Protein AF-A0A914Y976-F1 (afdb_monomer_lite)

Structure (mmCIF, N/CA/C/O backbone):
data_AF-A0A914Y976-F1
#
_entry.id   AF-A0A914Y976-F1
#
loop_
_atom_site.group_PDB
_atom_site.id
_atom_site.type_symbol
_atom_site.label_atom_id
_atom_site.label_alt_id
_atom_site.label_comp_id
_atom_site.label_asym_id
_atom_site.label_entity_id
_atom_site.label_seq_id
_atom_site.pdbx_PDB_ins_code
_atom_site.Cartn_x
_atom_site.Cartn_y
_atom_site.Cartn_z
_atom_site.occupancy
_atom_site.B_iso_or_equiv
_atom_site.auth_seq_id
_atom_site.auth_comp_id
_atom_site.auth_asym_id
_atom_site.auth_atom_id
_atom_site.pdbx_PDB_model_num
ATOM 1 N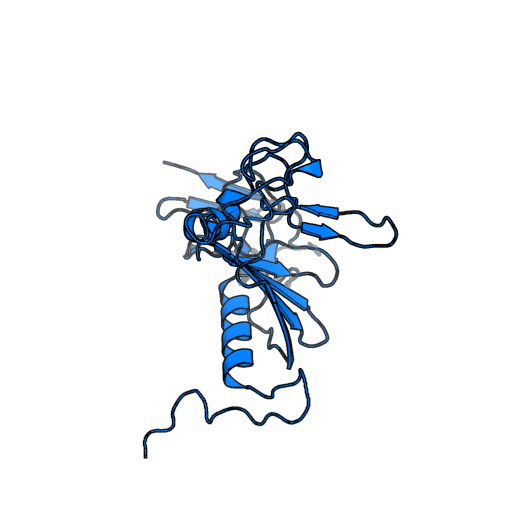 N . MET A 1 1 ? -7.877 -38.291 -8.320 1.00 38.47 1 MET A N 1
ATOM 2 C CA . MET A 1 1 ? -7.819 -37.343 -9.454 1.00 38.47 1 MET A CA 1
ATOM 3 C C . MET A 1 1 ? -7.316 -36.012 -8.911 1.00 38.47 1 MET A C 1
ATOM 5 O O . MET A 1 1 ? -8.048 -35.341 -8.196 1.00 38.47 1 MET A O 1
ATOM 9 N N . PHE A 1 2 ? -6.035 -35.700 -9.109 1.00 34.28 2 PHE A N 1
ATOM 10 C CA . PHE A 1 2 ? -5.410 -34.497 -8.552 1.00 34.28 2 PHE A CA 1
ATOM 11 C C . PHE A 1 2 ? -5.805 -33.285 -9.404 1.00 34.28 2 PHE A C 1
ATOM 13 O O . PHE A 1 2 ? -5.384 -33.179 -10.552 1.00 34.28 2 PHE A O 1
ATOM 20 N N . ARG A 1 3 ? -6.649 -32.395 -8.866 1.00 40.34 3 ARG A N 1
ATOM 21 C CA . ARG A 1 3 ? -6.976 -31.112 -9.507 1.00 40.34 3 ARG A CA 1
ATOM 22 C C . ARG A 1 3 ? -5.760 -30.196 -9.397 1.00 40.34 3 ARG A C 1
ATOM 24 O O . ARG A 1 3 ? -5.343 -29.861 -8.291 1.00 40.34 3 ARG A O 1
ATOM 31 N N . THR A 1 4 ? -5.180 -29.804 -10.527 1.00 44.97 4 THR A N 1
ATOM 32 C CA . THR A 1 4 ? -4.089 -28.821 -10.542 1.00 44.97 4 THR A CA 1
ATOM 33 C C . THR A 1 4 ? -4.651 -27.402 -10.417 1.00 44.97 4 THR A C 1
ATOM 35 O O . THR A 1 4 ? -5.821 -27.155 -10.708 1.00 44.97 4 THR A O 1
ATOM 38 N N . SER A 1 5 ? -3.823 -26.433 -10.011 1.00 52.06 5 SER A N 1
ATOM 39 C CA . SER A 1 5 ? -4.250 -25.031 -9.866 1.00 52.06 5 SER A CA 1
ATOM 40 C C . SER A 1 5 ? -4.744 -24.379 -11.169 1.00 52.06 5 SER A C 1
ATOM 42 O O . SER A 1 5 ? -5.329 -23.302 -11.106 1.00 52.06 5 SER A O 1
ATOM 44 N N . ARG A 1 6 ? -4.511 -25.002 -12.334 1.00 50.50 6 ARG A N 1
ATOM 45 C CA . ARG A 1 6 ? -4.959 -24.502 -13.642 1.00 50.50 6 ARG A CA 1
ATOM 46 C C . ARG A 1 6 ? -6.423 -24.830 -13.965 1.00 50.50 6 ARG A C 1
ATOM 48 O O . ARG A 1 6 ? -6.979 -24.170 -14.831 1.00 50.50 6 ARG A O 1
ATOM 55 N N . ASP A 1 7 ? -7.057 -25.750 -13.235 1.00 51.03 7 ASP A N 1
ATOM 56 C CA . ASP A 1 7 ? -8.434 -26.208 -13.504 1.00 51.03 7 ASP A CA 1
ATOM 57 C C . ASP A 1 7 ? -9.512 -25.516 -12.645 1.00 51.03 7 ASP A C 1
ATOM 59 O O . ASP A 1 7 ? -10.644 -25.991 -12.572 1.00 51.03 7 ASP A O 1
ATOM 63 N N . ARG A 1 8 ? -9.187 -24.426 -11.933 1.00 56.50 8 ARG A N 1
ATOM 64 C CA . ARG A 1 8 ? -10.080 -23.849 -10.902 1.00 56.50 8 ARG A CA 1
ATOM 65 C C . ARG A 1 8 ? -10.858 -22.599 -11.303 1.00 56.50 8 ARG A C 1
ATOM 67 O O . ARG A 1 8 ? -11.640 -22.116 -10.491 1.00 56.50 8 ARG A O 1
ATOM 74 N N . TYR A 1 9 ? -10.682 -22.096 -12.522 1.00 58.00 9 TYR A N 1
ATOM 75 C CA . TYR A 1 9 ? -11.237 -20.802 -12.916 1.00 58.00 9 TYR A CA 1
ATOM 76 C C . TYR A 1 9 ? -12.108 -20.904 -14.156 1.00 58.00 9 TYR A C 1
ATOM 78 O O . TYR A 1 9 ? -11.651 -21.312 -15.224 1.00 58.00 9 TYR A O 1
ATOM 86 N N . HIS A 1 10 ? -13.363 -20.482 -14.028 1.00 59.72 10 HIS A N 1
ATOM 87 C CA . HIS A 1 10 ? -14.256 -20.342 -15.168 1.00 59.72 10 HIS A CA 1
ATOM 88 C C . HIS A 1 10 ? -13.952 -19.017 -15.872 1.00 59.72 10 HIS A C 1
ATOM 90 O O . HIS A 1 10 ? -14.363 -17.938 -15.444 1.00 59.72 10 HIS A O 1
ATOM 96 N N . LYS A 1 11 ? -13.193 -19.091 -16.969 1.00 60.19 11 LYS A N 1
ATOM 97 C CA . LYS A 1 11 ? -12.952 -17.946 -17.850 1.00 60.19 11 LYS A CA 1
ATOM 98 C C . LYS A 1 11 ? -14.247 -17.613 -18.594 1.00 60.19 11 LYS A C 1
ATOM 100 O O . LYS A 1 11 ? -14.520 -18.182 -19.644 1.00 60.19 11 LYS A O 1
ATOM 105 N N . GLN A 1 12 ? -15.052 -16.709 -18.039 1.00 60.56 12 GLN A N 1
ATOM 106 C CA . GLN A 1 12 ? -16.327 -16.322 -18.648 1.00 60.56 12 GLN A CA 1
ATOM 107 C C . GLN A 1 12 ? -16.147 -15.376 -19.850 1.00 60.56 12 GLN A C 1
ATOM 109 O O 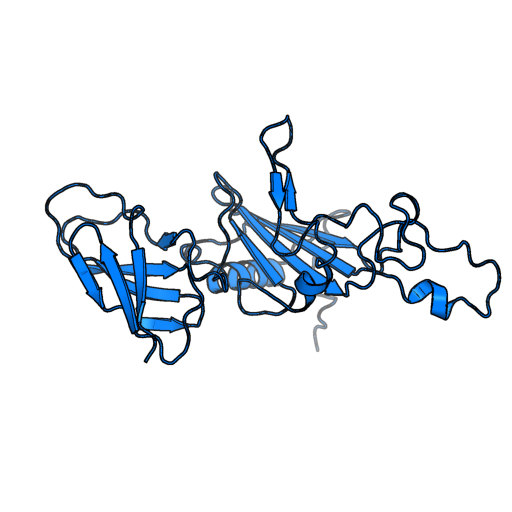. GLN A 1 12 ? -16.896 -15.483 -20.818 1.00 60.56 12 GLN A O 1
ATOM 114 N N . ARG A 1 13 ? -15.173 -14.445 -19.807 1.00 65.75 13 ARG A N 1
ATOM 115 C CA . ARG A 1 13 ? -14.894 -13.443 -20.864 1.00 65.75 13 ARG A CA 1
ATOM 116 C C . ARG A 1 13 ? -13.409 -13.051 -20.898 1.00 65.75 13 ARG A C 1
ATOM 118 O O . ARG A 1 13 ? -12.663 -13.332 -19.962 1.00 65.75 13 ARG A O 1
ATOM 125 N N . TRP A 1 14 ? -12.949 -12.405 -21.973 1.00 71.38 14 TRP A N 1
ATOM 126 C CA . TRP A 1 14 ? -11.579 -11.874 -22.033 1.00 71.38 14 TRP A CA 1
ATOM 127 C C . TRP A 1 14 ? -11.354 -10.851 -20.907 1.00 71.38 14 TRP A C 1
ATOM 129 O O . TRP A 1 14 ? -12.156 -9.938 -20.741 1.00 71.38 14 TRP A O 1
ATOM 139 N N . GLY A 1 15 ? -10.293 -11.025 -20.114 1.00 73.94 15 GLY A N 1
ATOM 140 C CA . GLY A 1 15 ? -9.945 -10.119 -19.011 1.00 73.94 15 GLY A CA 1
ATOM 141 C C . GLY A 1 15 ? -10.775 -10.249 -17.724 1.00 73.94 15 GLY A C 1
ATOM 142 O O . GLY A 1 15 ? -10.437 -9.590 -16.749 1.00 73.94 15 GLY A O 1
ATOM 143 N N . ARG A 1 16 ? -11.808 -11.105 -17.674 1.00 83.50 16 ARG A N 1
ATOM 144 C CA . ARG A 1 16 ? -12.586 -11.386 -16.453 1.00 83.50 16 ARG A CA 1
ATOM 145 C C . ARG A 1 16 ? -12.476 -12.858 -16.077 1.00 83.50 16 ARG A C 1
ATOM 147 O O . ARG A 1 16 ? -12.699 -13.741 -16.906 1.00 83.50 16 ARG A O 1
ATOM 154 N N . VAL A 1 17 ? -12.175 -13.107 -14.809 1.00 87.25 17 VAL A N 1
ATOM 155 C CA . VAL A 1 17 ? -12.055 -14.446 -14.235 1.00 87.25 17 VAL A CA 1
ATOM 156 C C . VAL A 1 17 ? -12.813 -14.477 -12.914 1.00 87.25 17 VAL A C 1
ATOM 158 O O . VAL A 1 17 ? -12.704 -13.542 -12.127 1.00 87.25 17 VAL A O 1
ATOM 161 N N . GLU A 1 18 ? -13.577 -15.543 -12.685 1.00 86.62 18 GLU A N 1
ATOM 162 C CA . GLU A 1 18 ? -14.186 -15.817 -11.384 1.00 86.62 18 GLU A CA 1
ATOM 163 C C . GLU A 1 18 ? -13.280 -16.767 -10.605 1.00 86.62 18 GLU A C 1
ATOM 165 O O . GLU A 1 18 ? -13.114 -17.937 -10.959 1.00 86.62 18 GLU A O 1
ATOM 170 N N . ASP A 1 19 ? -12.656 -16.218 -9.566 1.00 88.00 19 ASP A N 1
ATOM 171 C CA . ASP A 1 19 ? -11.737 -16.916 -8.677 1.00 88.00 19 ASP A CA 1
ATOM 172 C C . ASP A 1 19 ? -12.034 -16.533 -7.218 1.00 88.00 19 ASP A C 1
ATOM 174 O O . ASP A 1 19 ? -11.453 -15.578 -6.692 1.00 88.00 19 ASP A O 1
ATOM 178 N N . PRO A 1 20 ? -12.935 -17.275 -6.550 1.00 88.50 20 PRO A N 1
ATOM 179 C CA . PRO A 1 20 ? -13.257 -17.028 -5.148 1.00 88.50 20 PRO A CA 1
ATOM 180 C C . PRO A 1 20 ? -12.041 -17.187 -4.229 1.00 88.50 20 PRO A C 1
ATOM 182 O O . PRO A 1 20 ? -11.887 -16.434 -3.277 1.00 88.50 20 PRO A O 1
ATOM 185 N N . TYR A 1 21 ? -11.137 -18.121 -4.538 1.00 90.44 21 TYR A N 1
ATOM 186 C CA . TYR A 1 21 ? -9.966 -18.389 -3.703 1.00 90.44 21 TYR A CA 1
ATOM 187 C C . TYR A 1 21 ? -8.949 -17.243 -3.748 1.00 90.44 21 TYR A C 1
ATOM 189 O O . TYR A 1 21 ? -8.356 -16.900 -2.726 1.00 90.44 21 TYR A O 1
ATOM 197 N N . LEU A 1 22 ? -8.736 -16.638 -4.916 1.00 91.31 22 LEU A N 1
ATOM 198 C CA . LEU A 1 22 ? -7.880 -15.461 -5.053 1.00 91.31 22 LEU A CA 1
ATOM 199 C C . LEU A 1 22 ? -8.512 -14.236 -4.405 1.00 91.31 22 LEU A C 1
ATOM 201 O O . LEU A 1 22 ? -7.796 -13.497 -3.735 1.00 91.31 22 LEU A O 1
ATOM 205 N N . LEU A 1 23 ? -9.827 -14.041 -4.545 1.00 92.94 23 LEU A N 1
ATOM 206 C CA . LEU A 1 23 ? -10.542 -12.972 -3.839 1.00 92.94 23 LEU A CA 1
ATOM 207 C C . LEU A 1 23 ? -10.454 -13.133 -2.317 1.00 92.94 23 LEU A C 1
ATOM 209 O O . LEU A 1 23 ? -10.172 -12.157 -1.617 1.00 92.94 23 LEU A O 1
ATOM 213 N N . ASP A 1 24 ? -10.605 -14.353 -1.801 1.00 94.50 24 ASP A N 1
ATOM 214 C CA . ASP A 1 24 ? -10.446 -14.645 -0.375 1.00 94.50 24 ASP A CA 1
ATOM 215 C C . ASP A 1 24 ? -9.001 -14.384 0.089 1.00 94.50 24 ASP A C 1
ATOM 217 O O . ASP A 1 24 ? -8.783 -13.772 1.135 1.00 94.50 24 ASP A O 1
ATOM 221 N N . ASN A 1 25 ? -7.997 -14.757 -0.711 1.00 94.50 25 ASN A N 1
ATOM 222 C CA . ASN A 1 25 ? -6.589 -14.493 -0.397 1.00 94.50 25 ASN A CA 1
ATOM 223 C C . ASN A 1 25 ? -6.249 -12.988 -0.412 1.00 94.50 25 ASN A C 1
ATOM 225 O O . ASN A 1 25 ? -5.512 -12.498 0.449 1.00 94.50 25 ASN A O 1
ATOM 229 N N . ILE A 1 26 ? -6.809 -12.228 -1.360 1.00 95.25 26 ILE A N 1
ATOM 230 C CA . ILE A 1 26 ? -6.686 -10.762 -1.411 1.00 95.25 26 ILE A CA 1
ATOM 231 C C . ILE A 1 26 ? -7.355 -10.140 -0.182 1.00 95.25 26 ILE A C 1
ATOM 233 O O . ILE A 1 26 ? -6.760 -9.290 0.481 1.00 95.25 26 ILE A O 1
ATOM 237 N N . THR A 1 27 ? -8.557 -10.605 0.162 1.00 95.88 27 THR A N 1
ATOM 238 C CA . THR A 1 27 ? -9.296 -10.170 1.352 1.00 95.88 27 THR A CA 1
ATOM 239 C C . THR A 1 27 ? -8.477 -10.392 2.620 1.00 95.88 27 THR A C 1
ATOM 241 O O . THR A 1 27 ? -8.336 -9.477 3.431 1.00 95.88 27 THR A O 1
ATOM 244 N N . MET A 1 28 ? -7.890 -11.579 2.781 1.00 93.38 28 MET A N 1
ATOM 245 C CA . MET A 1 28 ? -7.051 -11.908 3.933 1.00 93.38 28 MET A CA 1
ATOM 246 C C . MET A 1 28 ? -5.789 -11.040 3.981 1.00 93.38 28 MET A C 1
ATOM 248 O O . MET A 1 28 ? -5.494 -10.453 5.019 1.00 93.38 28 MET A O 1
ATOM 252 N N . SER A 1 29 ? -5.124 -10.845 2.836 1.00 92.38 29 SER A N 1
ATOM 253 C CA . SER A 1 29 ? -3.952 -9.963 2.729 1.00 92.38 29 SER A CA 1
ATOM 254 C C . SER A 1 29 ? -4.256 -8.524 3.171 1.00 92.38 29 SER A C 1
ATOM 256 O O . SER A 1 29 ? -3.417 -7.879 3.797 1.00 92.38 29 SER A O 1
ATOM 258 N N . ILE A 1 30 ? -5.454 -8.011 2.868 1.00 93.38 30 ILE A N 1
ATOM 259 C CA . ILE A 1 30 ? -5.890 -6.675 3.297 1.00 93.38 30 ILE A CA 1
ATOM 260 C C . ILE A 1 30 ? -6.214 -6.670 4.794 1.00 93.38 30 ILE A C 1
ATOM 262 O O . ILE A 1 30 ? -5.719 -5.809 5.516 1.00 93.38 30 ILE A O 1
ATOM 266 N N . ARG A 1 31 ? -6.989 -7.646 5.282 1.00 91.25 31 ARG A N 1
ATOM 267 C CA . ARG A 1 31 ? -7.371 -7.770 6.703 1.00 91.25 31 ARG A CA 1
ATOM 268 C C . ARG A 1 31 ? -6.172 -7.829 7.646 1.00 91.25 31 ARG A C 1
ATOM 270 O O . ARG A 1 31 ? -6.232 -7.275 8.741 1.00 91.25 31 ARG A O 1
ATOM 277 N N . GLU A 1 32 ? -5.109 -8.507 7.230 1.00 86.56 32 GLU A N 1
ATOM 278 C CA . GLU A 1 32 ? -3.867 -8.624 7.997 1.00 86.56 32 GLU A CA 1
ATOM 279 C C . GLU A 1 32 ? -2.983 -7.378 7.866 1.00 86.56 32 GLU A C 1
ATOM 281 O O . GLU A 1 32 ? -2.297 -7.005 8.818 1.00 86.56 32 GLU A O 1
ATOM 286 N N . GLY A 1 33 ? -3.017 -6.722 6.703 1.00 84.12 33 GLY A N 1
ATOM 287 C CA . GLY A 1 33 ? -2.153 -5.593 6.378 1.00 84.12 33 GLY A CA 1
ATOM 288 C C . GLY A 1 33 ? -2.607 -4.238 6.927 1.00 84.12 33 GLY A C 1
ATOM 289 O O . GLY A 1 33 ? -1.769 -3.378 7.187 1.00 84.12 33 GLY A O 1
ATOM 290 N N . ILE A 1 34 ? -3.908 -4.006 7.114 1.00 86.56 34 ILE A N 1
ATOM 291 C CA . ILE A 1 34 ? -4.424 -2.708 7.579 1.00 86.56 34 ILE A CA 1
ATOM 292 C C . ILE A 1 34 ? -5.429 -2.871 8.715 1.00 86.56 34 ILE A C 1
ATOM 294 O O . ILE A 1 34 ? -6.328 -3.715 8.682 1.00 86.56 34 ILE A O 1
ATOM 298 N N . ILE A 1 35 ? -5.294 -2.036 9.747 1.00 85.81 35 ILE A N 1
ATOM 299 C CA . ILE A 1 35 ? -6.272 -2.022 10.832 1.00 85.81 35 ILE A CA 1
ATOM 300 C C . ILE A 1 35 ? -7.637 -1.534 10.325 1.00 85.81 35 ILE A C 1
ATOM 302 O O . ILE A 1 35 ? -7.744 -0.798 9.347 1.00 85.81 35 ILE A O 1
ATOM 306 N N . GLY A 1 36 ? -8.714 -1.975 10.974 1.00 84.19 36 GLY A N 1
ATOM 307 C CA . GLY A 1 36 ? -10.074 -1.586 10.587 1.00 84.19 36 GLY A CA 1
ATOM 308 C C . GLY A 1 36 ? -10.617 -2.269 9.329 1.00 84.19 36 GLY A C 1
ATOM 309 O O . GLY A 1 36 ? -11.790 -2.075 9.015 1.00 84.19 36 GLY A O 1
ATOM 310 N N . ALA A 1 37 ? -9.831 -3.119 8.659 1.00 89.00 37 ALA A N 1
ATOM 311 C CA . ALA A 1 37 ? -10.295 -3.956 7.552 1.00 89.00 37 ALA A CA 1
ATOM 312 C C . ALA A 1 37 ? -10.887 -5.308 7.985 1.00 89.00 37 ALA A C 1
ATOM 314 O O . ALA A 1 37 ? -11.286 -6.079 7.129 1.00 89.00 37 ALA A O 1
ATOM 315 N N . HIS A 1 38 ? -11.006 -5.622 9.281 1.00 85.88 38 HIS A N 1
ATOM 316 C CA . HIS A 1 38 ? -11.493 -6.937 9.744 1.00 85.88 38 HIS A CA 1
ATOM 317 C C . HIS A 1 38 ? -12.853 -7.352 9.139 1.00 85.88 38 HIS A C 1
ATOM 319 O O . HIS A 1 38 ? -13.077 -8.530 8.871 1.00 85.88 38 HIS A O 1
ATOM 325 N N . GLY A 1 39 ? -13.753 -6.390 8.906 1.00 88.31 39 GLY A N 1
ATOM 326 C CA . GLY A 1 39 ? -15.049 -6.625 8.259 1.00 88.31 39 GLY A CA 1
ATOM 327 C C . GLY A 1 39 ? -15.027 -6.591 6.727 1.00 88.31 39 GLY A C 1
ATOM 328 O O . GLY A 1 39 ? -15.987 -7.038 6.114 1.00 88.31 39 GLY A O 1
ATOM 329 N N . PHE A 1 40 ? -13.950 -6.102 6.107 1.00 93.12 40 PHE A N 1
ATOM 330 C CA . PHE A 1 40 ? -13.840 -5.966 4.652 1.00 93.12 40 PHE A CA 1
ATOM 331 C C . PHE A 1 40 ? -13.864 -7.333 3.973 1.00 93.12 40 PHE A C 1
ATOM 333 O O . PHE A 1 40 ? -13.171 -8.247 4.426 1.00 93.12 40 PHE A O 1
ATOM 340 N N . ARG A 1 41 ? -14.607 -7.481 2.879 1.00 95.31 41 ARG A N 1
ATOM 341 C CA . ARG A 1 41 ? -14.570 -8.671 2.023 1.00 95.31 41 ARG A CA 1
ATOM 342 C C . ARG A 1 41 ? -14.633 -8.228 0.572 1.00 95.31 41 ARG A C 1
ATOM 344 O O . ARG A 1 41 ? -15.627 -7.648 0.182 1.00 95.31 41 ARG A O 1
ATOM 351 N N . ALA A 1 42 ? -13.593 -8.504 -0.210 1.00 94.88 42 ALA A N 1
ATOM 352 C CA . ALA A 1 42 ? -13.555 -8.059 -1.597 1.00 94.88 42 ALA A CA 1
ATOM 353 C C . ALA A 1 42 ? -14.623 -8.779 -2.433 1.00 94.88 42 ALA A C 1
ATOM 355 O O . ALA A 1 42 ? -14.568 -10.003 -2.572 1.00 94.88 42 ALA A O 1
ATOM 356 N N . ASP A 1 43 ? -15.529 -8.010 -3.031 1.00 94.31 43 ASP A N 1
ATOM 357 C CA . ASP A 1 43 ? -16.481 -8.504 -4.029 1.00 94.31 43 ASP A CA 1
ATOM 358 C C . ASP A 1 43 ? -15.849 -8.496 -5.424 1.00 94.31 43 ASP A C 1
ATOM 360 O O . ASP A 1 43 ? -16.045 -9.411 -6.227 1.00 94.31 43 ASP A O 1
ATOM 364 N N . TYR A 1 44 ? -15.012 -7.489 -5.688 1.00 94.06 44 TYR A N 1
ATOM 365 C CA . TYR A 1 44 ? -14.295 -7.339 -6.946 1.00 94.06 44 TYR A CA 1
ATOM 366 C C . TYR A 1 44 ? -12.822 -7.041 -6.712 1.00 94.06 44 TYR A C 1
ATOM 368 O O . TYR A 1 44 ? -12.443 -6.329 -5.779 1.00 94.06 44 TYR A O 1
ATOM 376 N N . ALA A 1 45 ? -11.986 -7.544 -7.619 1.00 95.75 45 ALA A N 1
ATOM 377 C CA . ALA A 1 45 ? -10.587 -7.169 -7.692 1.00 95.75 45 ALA A CA 1
ATOM 378 C C . ALA A 1 45 ? -10.128 -6.994 -9.143 1.00 95.75 45 ALA A C 1
ATOM 380 O O . ALA A 1 45 ? -10.492 -7.766 -10.030 1.00 95.75 45 ALA A O 1
ATOM 381 N N . VAL A 1 46 ? -9.286 -5.989 -9.368 1.00 95.19 46 VAL A N 1
ATOM 382 C CA . VAL A 1 46 ? -8.584 -5.741 -10.626 1.00 95.19 46 VAL A CA 1
ATOM 383 C C . VAL A 1 46 ? -7.099 -5.923 -10.375 1.00 95.19 46 VAL A C 1
ATOM 385 O O . VAL A 1 46 ? -6.527 -5.272 -9.504 1.00 95.19 46 VAL A O 1
ATOM 388 N N . ILE A 1 47 ? -6.472 -6.805 -11.150 1.00 95.00 47 ILE A N 1
ATOM 389 C CA . ILE A 1 47 ? -5.041 -7.091 -11.056 1.00 95.00 47 ILE A CA 1
ATOM 390 C C . ILE A 1 47 ? -4.379 -6.654 -12.354 1.00 95.00 47 ILE A C 1
ATOM 392 O O . ILE A 1 47 ? -4.739 -7.125 -13.431 1.00 95.00 47 ILE A O 1
ATOM 396 N N . VAL A 1 48 ? -3.382 -5.783 -12.242 1.00 95.56 48 VAL A N 1
ATOM 397 C CA . VAL A 1 48 ? -2.558 -5.344 -13.366 1.00 95.56 48 VAL A CA 1
ATOM 398 C C . VAL A 1 48 ? -1.110 -5.682 -13.062 1.00 95.56 48 VAL A C 1
ATOM 400 O O . VAL A 1 48 ? -0.562 -5.248 -12.050 1.00 95.56 48 VAL A O 1
ATOM 403 N N . THR A 1 49 ? -0.487 -6.468 -13.934 1.00 94.81 49 THR A N 1
ATOM 404 C CA . THR A 1 49 ? 0.908 -6.885 -13.793 1.00 94.81 49 THR A CA 1
ATOM 405 C C . THR A 1 49 ? 1.723 -6.348 -14.954 1.00 94.81 49 THR A C 1
ATOM 407 O O . THR A 1 49 ? 1.410 -6.604 -16.115 1.00 94.81 49 THR A O 1
ATOM 410 N N . TRP A 1 50 ? 2.806 -5.652 -14.627 1.00 94.44 50 TRP A N 1
ATOM 411 C CA . TRP A 1 50 ? 3.856 -5.299 -15.568 1.00 94.44 50 TRP A CA 1
ATOM 412 C C . TRP A 1 50 ? 5.006 -6.264 -15.343 1.00 94.44 50 TRP A C 1
ATOM 414 O O . TRP A 1 50 ? 5.734 -6.165 -14.356 1.00 94.44 50 TRP A O 1
ATOM 424 N N . GLU A 1 51 ? 5.144 -7.228 -16.244 1.00 93.25 51 GLU A N 1
ATOM 425 C CA . GLU A 1 51 ? 6.227 -8.202 -16.203 1.00 93.25 51 GLU A CA 1
ATOM 426 C C . GLU A 1 51 ? 7.385 -7.741 -17.086 1.00 93.25 51 GLU A C 1
ATOM 428 O O . GLU A 1 51 ? 7.186 -7.391 -18.249 1.00 93.25 51 GLU A O 1
ATOM 433 N N . ARG A 1 52 ? 8.606 -7.766 -16.533 1.00 88.94 52 ARG A N 1
ATOM 434 C CA . ARG A 1 52 ? 9.855 -7.459 -17.253 1.00 88.94 52 ARG A CA 1
ATOM 435 C C . ARG A 1 52 ? 9.786 -6.160 -18.062 1.00 88.94 52 ARG A C 1
ATOM 437 O O . ARG A 1 52 ? 10.245 -6.087 -19.201 1.00 88.94 52 ARG A O 1
ATOM 444 N N . MET A 1 53 ? 9.232 -5.118 -17.454 1.00 87.56 53 MET A N 1
ATOM 445 C CA . MET A 1 53 ? 9.095 -3.813 -18.078 1.00 87.56 53 MET A CA 1
ATOM 446 C C . MET A 1 53 ? 10.478 -3.207 -18.315 1.00 87.56 53 MET A C 1
ATOM 448 O O . MET A 1 53 ? 11.252 -2.976 -17.375 1.00 87.56 53 MET A O 1
ATOM 452 N N . ALA A 1 54 ? 10.802 -3.024 -19.592 1.00 82.00 54 ALA A N 1
ATOM 453 C CA . ALA A 1 54 ? 12.109 -2.574 -20.027 1.00 82.00 54 ALA A CA 1
ATOM 454 C C . ALA A 1 54 ? 12.347 -1.111 -19.651 1.00 82.00 54 ALA A C 1
ATOM 456 O O . ALA A 1 54 ? 11.451 -0.271 -19.698 1.00 82.00 54 ALA A O 1
ATOM 457 N N . TYR A 1 55 ? 13.596 -0.809 -19.328 1.00 78.19 55 TYR A N 1
ATOM 458 C CA . TYR A 1 55 ? 14.081 0.552 -19.171 1.00 78.19 55 TYR A CA 1
ATOM 459 C C . TYR A 1 55 ? 13.741 1.432 -20.390 1.00 78.19 55 TYR A C 1
ATOM 461 O O . TYR A 1 55 ? 14.035 1.078 -21.536 1.00 78.19 55 TYR A O 1
ATOM 469 N N . GLY A 1 56 ? 13.153 2.607 -20.138 1.00 67.44 56 GLY A N 1
ATOM 470 C CA . GLY A 1 56 ? 12.872 3.621 -21.156 1.00 67.44 56 GLY A CA 1
ATOM 471 C C . GLY A 1 56 ? 14.168 4.224 -21.692 1.00 67.44 56 GLY A C 1
ATOM 472 O O . GLY A 1 56 ? 14.679 5.197 -21.143 1.00 67.44 56 GLY A O 1
ATOM 473 N N . GLY A 1 57 ? 14.726 3.616 -22.737 1.00 60.88 57 GLY A N 1
ATOM 474 C CA . GLY A 1 57 ? 16.091 3.883 -23.190 1.00 60.88 57 GLY A CA 1
ATOM 475 C C . GLY A 1 57 ? 16.961 2.637 -23.334 1.00 60.88 57 GLY A C 1
ATOM 476 O O . GLY A 1 57 ? 18.153 2.768 -23.611 1.00 60.88 57 GLY A O 1
ATOM 477 N N . ALA A 1 58 ? 16.395 1.438 -23.153 1.00 60.69 58 ALA A N 1
ATOM 478 C CA . ALA A 1 58 ? 17.096 0.197 -23.442 1.00 60.69 58 ALA A CA 1
ATOM 479 C C . ALA A 1 58 ? 17.761 0.316 -24.825 1.00 60.69 58 ALA A C 1
ATOM 481 O O . ALA A 1 58 ? 17.062 0.624 -25.801 1.00 60.69 58 ALA A O 1
ATOM 482 N N . PRO A 1 59 ? 19.096 0.158 -24.924 1.00 53.62 59 PRO A N 1
ATOM 483 C CA . PRO A 1 59 ? 19.755 0.205 -26.214 1.00 53.62 59 PRO A CA 1
ATOM 484 C C . PRO A 1 59 ? 19.050 -0.796 -27.128 1.00 53.62 59 PRO A C 1
ATOM 486 O O . PRO A 1 59 ? 18.782 -1.928 -26.719 1.00 53.62 59 PRO A O 1
ATOM 489 N N . LYS A 1 60 ? 18.711 -0.376 -28.354 1.00 53.50 60 LYS A N 1
ATOM 490 C CA . LYS A 1 60 ? 18.314 -1.313 -29.409 1.00 53.50 60 LYS A CA 1
ATOM 491 C C . LYS A 1 60 ? 19.535 -2.181 -29.679 1.00 53.50 60 LYS A C 1
ATOM 493 O O . LYS A 1 60 ? 20.384 -1.834 -30.492 1.00 53.50 60 LYS A O 1
ATOM 498 N N . ILE A 1 61 ? 19.679 -3.253 -28.912 1.00 56.00 61 ILE A N 1
ATOM 499 C CA . ILE A 1 61 ? 20.800 -4.164 -29.045 1.00 56.00 61 ILE A CA 1
ATOM 500 C C . ILE A 1 61 ? 20.526 -4.979 -30.303 1.00 56.00 61 ILE A C 1
ATOM 502 O O . ILE A 1 61 ? 19.679 -5.866 -30.330 1.00 56.00 61 ILE A O 1
ATOM 506 N N . THR A 1 62 ? 21.217 -4.603 -31.375 1.00 58.22 62 THR A N 1
ATOM 507 C CA . THR A 1 62 ? 21.180 -5.273 -32.679 1.00 58.22 62 THR A CA 1
ATOM 508 C C . THR A 1 62 ? 22.094 -6.498 -32.723 1.00 58.22 62 THR A C 1
ATOM 510 O O . THR A 1 62 ? 22.033 -7.271 -33.674 1.00 58.22 62 THR A O 1
ATOM 513 N N . GLN A 1 63 ? 22.931 -6.696 -31.699 1.00 59.47 63 GLN A N 1
ATOM 514 C CA . GLN A 1 63 ? 23.868 -7.811 -31.607 1.00 59.47 63 GLN A CA 1
ATOM 515 C C . GLN A 1 63 ? 23.380 -8.855 -30.593 1.00 59.47 63 GLN A C 1
ATOM 517 O O . GLN A 1 63 ? 23.230 -8.574 -29.405 1.00 59.47 63 GLN A O 1
ATOM 522 N N . VAL A 1 64 ? 23.157 -10.084 -31.064 1.00 66.00 64 VAL A N 1
ATOM 523 C CA . VAL A 1 64 ? 22.603 -11.198 -30.268 1.00 66.00 64 VAL A CA 1
ATOM 524 C C . VAL A 1 64 ? 23.479 -11.543 -29.052 1.00 66.00 64 VAL A C 1
ATOM 526 O O . VAL A 1 64 ? 22.966 -11.936 -28.009 1.00 66.00 64 VAL A O 1
ATOM 529 N N . ASN A 1 65 ? 24.792 -11.319 -29.142 1.00 69.44 65 ASN A N 1
ATOM 530 C CA . ASN A 1 65 ? 25.760 -11.567 -28.066 1.00 69.44 65 ASN A CA 1
ATOM 531 C C . ASN A 1 65 ? 25.576 -10.672 -26.821 1.00 69.44 65 ASN A C 1
ATOM 533 O O . ASN A 1 65 ? 26.087 -11.018 -25.762 1.00 69.44 65 ASN A O 1
ATOM 537 N N . ARG A 1 66 ? 24.840 -9.555 -26.913 1.00 66.25 66 ARG A N 1
ATOM 538 C CA . ARG A 1 66 ? 24.589 -8.630 -25.786 1.00 66.25 66 ARG A CA 1
ATOM 539 C C . ARG A 1 66 ? 23.155 -8.698 -25.254 1.00 66.25 66 ARG A C 1
ATOM 541 O O . ARG A 1 66 ? 22.724 -7.848 -24.479 1.00 66.25 66 ARG A O 1
ATOM 548 N N . TYR A 1 67 ? 22.406 -9.721 -25.657 1.00 65.81 67 TYR A N 1
ATOM 549 C CA . TYR A 1 67 ? 21.008 -9.911 -25.275 1.00 65.81 67 TYR A CA 1
ATOM 550 C C . TYR A 1 67 ? 20.796 -10.032 -23.754 1.00 65.81 67 TYR A C 1
ATOM 552 O O . TYR A 1 67 ? 19.851 -9.455 -23.213 1.00 65.81 67 TYR A O 1
ATOM 560 N N . GLU A 1 68 ? 21.703 -10.709 -23.045 1.00 67.50 68 GLU A N 1
ATOM 561 C CA . GLU A 1 68 ? 21.628 -10.853 -21.582 1.00 67.50 68 GLU A CA 1
ATOM 562 C C . GLU A 1 68 ? 21.898 -9.529 -20.842 1.00 67.50 68 GLU A C 1
ATOM 564 O O . GLU A 1 68 ? 21.259 -9.232 -19.832 1.00 67.50 68 GLU A O 1
ATOM 569 N N . GLU A 1 69 ? 22.760 -8.660 -21.385 1.00 65.31 69 GLU A N 1
ATOM 570 C CA . GLU A 1 69 ? 22.968 -7.304 -20.851 1.00 65.31 69 GLU A CA 1
ATOM 571 C C . GLU A 1 69 ? 21.711 -6.434 -21.018 1.00 65.31 69 GLU A C 1
ATOM 573 O O . GLU A 1 69 ? 21.388 -5.630 -20.141 1.00 65.31 69 GLU A O 1
ATOM 578 N N . ALA A 1 70 ? 20.972 -6.627 -22.119 1.00 62.28 70 ALA A N 1
ATOM 579 C CA . ALA A 1 70 ? 19.723 -5.922 -22.415 1.00 62.28 70 ALA A CA 1
ATOM 580 C C . ALA A 1 70 ? 18.615 -6.267 -21.409 1.00 62.28 70 ALA A C 1
ATOM 582 O O . ALA A 1 70 ? 17.899 -5.388 -20.928 1.00 62.28 70 ALA A O 1
ATOM 583 N N . LYS A 1 71 ? 18.495 -7.558 -21.072 1.00 66.94 71 LYS A N 1
ATOM 584 C CA . LYS A 1 71 ? 17.505 -8.080 -20.118 1.00 66.94 71 LYS A CA 1
ATOM 585 C C . LYS A 1 71 ? 17.762 -7.674 -18.677 1.00 66.94 71 LYS A C 1
ATOM 587 O O . LYS A 1 71 ? 16.858 -7.780 -17.854 1.00 66.94 71 LYS A O 1
ATOM 592 N N . ARG A 1 72 ? 18.971 -7.211 -18.356 1.00 70.62 72 ARG A N 1
ATOM 593 C CA . ARG A 1 72 ? 19.332 -6.861 -16.983 1.00 70.62 72 ARG A CA 1
ATOM 594 C C . ARG A 1 72 ? 18.433 -5.756 -16.429 1.00 70.62 72 ARG A C 1
ATOM 596 O O . ARG A 1 72 ? 18.044 -5.808 -15.266 1.00 70.62 72 ARG A O 1
ATOM 603 N N . TRP A 1 73 ? 18.064 -4.773 -17.244 1.00 75.75 73 TRP A N 1
ATOM 604 C CA . TRP A 1 73 ? 17.359 -3.569 -16.798 1.00 75.75 73 TRP A CA 1
ATOM 605 C C . TRP A 1 73 ? 15.848 -3.694 -16.972 1.00 75.75 73 TRP A C 1
ATOM 607 O O . TRP A 1 73 ? 15.235 -2.992 -17.778 1.00 75.75 73 TRP A O 1
ATOM 617 N N . THR A 1 74 ? 15.245 -4.585 -16.187 1.00 86.62 74 THR A N 1
ATOM 618 C CA . THR A 1 74 ? 13.790 -4.766 -16.167 1.00 86.62 74 THR A CA 1
ATOM 619 C C . THR A 1 74 ? 13.199 -4.579 -14.782 1.00 86.62 74 THR A C 1
ATOM 621 O O . THR A 1 74 ? 13.768 -5.046 -13.792 1.00 86.62 74 THR A O 1
ATOM 624 N N . ASN A 1 75 ? 12.013 -3.980 -14.736 1.00 90.88 75 ASN A N 1
ATOM 625 C CA . ASN A 1 75 ? 11.207 -3.872 -13.528 1.00 90.88 75 ASN A CA 1
ATOM 626 C C . ASN A 1 75 ? 9.991 -4.800 -13.636 1.00 90.88 75 ASN A C 1
ATOM 628 O O . ASN A 1 75 ? 9.394 -4.924 -14.701 1.00 90.88 75 ASN A O 1
ATOM 632 N N . THR A 1 76 ? 9.631 -5.462 -12.543 1.00 94.38 76 THR A N 1
ATOM 633 C CA . THR A 1 76 ? 8.427 -6.286 -12.431 1.00 94.38 76 THR A CA 1
ATOM 634 C C . THR A 1 76 ? 7.652 -5.864 -11.199 1.00 94.38 76 THR A C 1
ATOM 636 O O . THR A 1 76 ? 8.160 -5.935 -10.076 1.00 94.38 76 THR A O 1
ATOM 639 N N . TYR A 1 77 ? 6.420 -5.424 -11.418 1.00 95.50 77 TYR A N 1
ATOM 640 C CA . TYR A 1 77 ? 5.526 -4.974 -10.364 1.00 95.50 77 TYR A CA 1
ATOM 641 C C . TYR A 1 77 ? 4.072 -5.268 -10.729 1.00 95.50 77 TYR A C 1
ATOM 643 O O . TYR A 1 77 ? 3.717 -5.470 -11.892 1.00 95.50 77 TYR A O 1
ATOM 651 N N . GLN A 1 78 ? 3.227 -5.324 -9.712 1.00 97.06 78 GLN A N 1
ATOM 652 C CA . GLN A 1 78 ? 1.814 -5.635 -9.830 1.00 97.06 78 GLN A CA 1
ATOM 653 C C . GLN A 1 78 ? 1.011 -4.704 -8.931 1.00 97.06 78 GLN A C 1
ATOM 655 O O . GLN A 1 78 ? 1.415 -4.413 -7.809 1.00 97.06 78 GLN A O 1
ATOM 660 N N . VAL A 1 79 ? -0.147 -4.282 -9.419 1.00 96.94 79 VAL A N 1
ATOM 661 C CA . VAL A 1 79 ? -1.143 -3.538 -8.654 1.00 96.94 79 VAL A CA 1
ATOM 662 C C . VAL A 1 79 ? -2.403 -4.384 -8.563 1.00 96.94 79 VAL A C 1
ATOM 664 O O . VAL A 1 79 ? -2.861 -4.929 -9.566 1.00 96.94 79 VAL A O 1
ATOM 667 N N . VAL A 1 80 ? -2.953 -4.495 -7.360 1.00 97.31 80 VAL A N 1
ATOM 668 C CA . VAL A 1 80 ? -4.241 -5.124 -7.077 1.00 97.31 80 VAL A CA 1
ATOM 669 C C . VAL A 1 80 ? -5.137 -4.065 -6.456 1.00 97.31 80 VAL A C 1
ATOM 671 O O . VAL A 1 80 ? -4.823 -3.565 -5.382 1.00 97.31 80 VAL A O 1
ATOM 674 N N . LEU A 1 81 ? -6.236 -3.722 -7.114 1.00 96.69 81 LEU A N 1
ATOM 675 C CA . LEU A 1 81 ? -7.300 -2.894 -6.553 1.00 96.69 81 LEU A CA 1
ATOM 676 C C . LEU A 1 81 ? -8.443 -3.819 -6.148 1.00 96.69 81 LEU A C 1
ATOM 678 O O . LEU A 1 81 ? -8.924 -4.565 -6.993 1.00 96.69 81 LEU A O 1
ATOM 682 N N . ALA A 1 82 ? -8.867 -3.778 -4.891 1.00 96.75 82 ALA A N 1
ATOM 683 C CA . ALA A 1 82 ? -9.960 -4.590 -4.368 1.00 96.75 82 ALA A CA 1
ATOM 684 C C . ALA A 1 82 ? -11.021 -3.704 -3.713 1.00 96.75 82 ALA A C 1
ATOM 686 O O . ALA A 1 82 ? -10.680 -2.739 -3.028 1.00 96.75 82 ALA A O 1
ATOM 687 N N . THR A 1 83 ? -12.295 -4.038 -3.909 1.00 95.69 83 THR A N 1
ATOM 688 C CA . THR A 1 83 ? -13.419 -3.259 -3.379 1.00 95.69 83 THR A CA 1
ATOM 689 C C . THR A 1 83 ? -14.601 -4.145 -2.989 1.00 95.69 83 THR A C 1
ATOM 691 O O . THR A 1 83 ? -14.821 -5.194 -3.598 1.00 95.69 83 THR A O 1
ATOM 694 N N . ASP A 1 84 ? -15.330 -3.712 -1.962 1.00 94.06 84 ASP A N 1
ATOM 695 C CA . ASP A 1 84 ? -16.628 -4.234 -1.505 1.00 94.06 84 ASP A CA 1
ATOM 696 C C . ASP A 1 84 ? -17.756 -3.217 -1.776 1.00 94.06 84 ASP A C 1
ATOM 698 O O . ASP A 1 84 ? -18.731 -3.131 -1.035 1.00 94.06 84 ASP A O 1
ATOM 702 N N . GLU A 1 85 ? -17.559 -2.359 -2.789 1.00 92.56 85 GLU A N 1
ATOM 703 C CA . GLU A 1 85 ? -18.411 -1.220 -3.179 1.00 92.56 85 GLU A CA 1
ATOM 704 C C . GLU A 1 85 ? -18.492 -0.071 -2.154 1.00 92.56 85 GLU A C 1
ATOM 706 O O . GLU A 1 85 ? -18.821 1.054 -2.527 1.00 92.56 85 GLU A O 1
ATOM 711 N N . ILE A 1 86 ? -18.128 -0.308 -0.891 1.00 91.38 86 ILE A N 1
ATOM 712 C CA . ILE A 1 86 ? -18.140 0.692 0.188 1.00 91.38 86 ILE A CA 1
ATOM 713 C C . ILE A 1 86 ? -16.724 1.207 0.464 1.00 91.38 86 ILE A C 1
ATOM 715 O O . ILE A 1 86 ? -16.496 2.402 0.636 1.00 91.38 86 ILE A O 1
ATOM 719 N N . ARG A 1 87 ? -15.753 0.299 0.519 1.00 91.94 87 ARG A N 1
ATOM 720 C CA . ARG A 1 87 ? -14.339 0.549 0.777 1.00 91.94 87 ARG A CA 1
ATOM 721 C C . ARG A 1 87 ? -13.509 0.010 -0.373 1.00 91.94 87 ARG A C 1
ATOM 723 O O . ARG A 1 87 ? -13.826 -0.994 -1.013 1.00 91.94 87 ARG A O 1
ATOM 730 N N . SER A 1 88 ? -12.398 0.687 -0.620 1.00 94.94 88 SER A N 1
ATOM 731 C CA . SER A 1 88 ? -11.448 0.312 -1.661 1.00 94.94 88 SER A CA 1
ATOM 732 C C . SER A 1 88 ? -10.040 0.263 -1.098 1.00 94.94 88 SER A C 1
ATOM 734 O O . SER A 1 88 ? -9.619 1.146 -0.347 1.00 94.94 88 SER A O 1
ATOM 736 N N . TYR A 1 89 ? -9.305 -0.774 -1.482 1.00 95.69 89 TYR A N 1
ATOM 737 C CA . TYR A 1 89 ? -7.938 -1.017 -1.050 1.00 95.69 89 TYR A CA 1
ATOM 738 C C . TYR A 1 89 ? -7.049 -1.316 -2.248 1.00 95.69 89 TYR A C 1
ATOM 740 O O . TYR A 1 89 ? -7.458 -1.981 -3.199 1.00 95.69 89 TYR A O 1
ATOM 748 N N . VAL A 1 90 ? -5.806 -0.858 -2.177 1.00 96.31 90 VAL A N 1
ATOM 749 C CA . VAL A 1 90 ? -4.784 -1.106 -3.188 1.00 96.31 90 VAL A CA 1
ATOM 750 C C . VAL A 1 90 ? -3.621 -1.850 -2.557 1.00 96.31 90 VAL A C 1
ATOM 752 O O . VAL A 1 90 ? -3.092 -1.434 -1.529 1.00 96.31 90 VAL A O 1
ATOM 755 N N . ILE A 1 91 ? -3.197 -2.930 -3.206 1.00 96.00 91 ILE A N 1
ATOM 756 C CA . ILE A 1 91 ? -1.953 -3.640 -2.926 1.00 96.00 91 ILE A CA 1
ATOM 757 C C . ILE A 1 91 ? -1.006 -3.390 -4.098 1.00 96.00 91 ILE A C 1
ATOM 759 O O . ILE A 1 91 ? -1.303 -3.746 -5.236 1.00 96.00 91 ILE A O 1
ATOM 763 N N . MET A 1 92 ? 0.153 -2.810 -3.824 1.00 95.81 92 MET A N 1
ATOM 764 C CA . MET A 1 92 ? 1.252 -2.682 -4.776 1.00 95.81 92 MET A CA 1
ATOM 765 C C . MET A 1 92 ? 2.339 -3.682 -4.400 1.00 95.81 92 MET A C 1
ATOM 767 O O . MET A 1 92 ? 2.882 -3.622 -3.302 1.00 95.81 92 MET A O 1
ATOM 771 N N . ASN A 1 93 ? 2.646 -4.604 -5.306 1.00 96.62 93 ASN A N 1
ATOM 772 C CA . ASN A 1 93 ? 3.708 -5.590 -5.151 1.00 96.62 93 ASN A CA 1
ATOM 773 C C . ASN A 1 93 ? 4.863 -5.235 -6.096 1.00 96.62 93 ASN A C 1
ATOM 775 O O . ASN A 1 93 ? 4.702 -5.261 -7.315 1.00 96.62 93 ASN A O 1
ATOM 779 N N . TYR A 1 94 ? 6.037 -4.957 -5.545 1.00 95.50 94 TYR A N 1
ATOM 780 C CA . TYR A 1 94 ? 7.281 -4.732 -6.272 1.00 95.50 94 TYR A CA 1
ATOM 781 C C . TYR A 1 94 ? 8.164 -5.966 -6.129 1.00 95.50 94 TYR A C 1
ATOM 783 O O . TYR A 1 94 ? 8.783 -6.176 -5.092 1.00 95.50 94 TYR A O 1
ATOM 791 N N . ALA A 1 95 ? 8.201 -6.800 -7.169 1.00 94.69 95 ALA A N 1
ATOM 792 C CA . ALA A 1 95 ? 8.960 -8.049 -7.145 1.00 94.69 95 ALA A CA 1
ATOM 793 C C . ALA A 1 95 ? 10.427 -7.840 -7.531 1.00 94.69 95 ALA A C 1
ATOM 795 O O . ALA A 1 95 ? 11.318 -8.481 -6.985 1.00 94.69 95 ALA A O 1
ATOM 796 N N . HIS A 1 96 ? 10.674 -6.965 -8.506 1.00 92.38 96 HIS A N 1
ATOM 797 C CA . HIS A 1 96 ? 12.020 -6.669 -8.975 1.00 92.38 96 HIS A CA 1
ATOM 798 C C . HIS A 1 96 ? 12.077 -5.250 -9.526 1.00 92.38 96 HIS A C 1
ATOM 800 O O . HIS A 1 96 ? 11.331 -4.909 -10.443 1.00 92.38 96 HIS A O 1
ATOM 806 N N . ILE A 1 97 ? 12.979 -4.426 -9.009 1.00 91.19 97 ILE A N 1
ATOM 807 C CA . ILE A 1 97 ? 13.258 -3.089 -9.526 1.00 91.19 97 ILE A CA 1
ATOM 808 C C . ILE A 1 97 ? 14.763 -2.993 -9.738 1.00 91.19 97 ILE A C 1
ATOM 810 O O . ILE A 1 97 ? 15.543 -3.170 -8.803 1.00 91.19 97 ILE A O 1
ATOM 814 N N . ASN A 1 98 ? 15.180 -2.695 -10.967 1.00 88.50 98 ASN A N 1
ATOM 815 C CA . ASN A 1 98 ? 16.590 -2.525 -11.299 1.00 88.50 98 ASN A CA 1
ATOM 816 C C . ASN A 1 98 ? 16.913 -1.165 -11.924 1.00 88.50 98 ASN A C 1
ATOM 818 O O . ASN A 1 98 ? 17.991 -0.621 -11.669 1.00 88.50 98 ASN A O 1
ATOM 822 N N . TRP A 1 99 ? 15.991 -0.586 -12.692 1.00 87.81 99 TRP A N 1
ATOM 823 C CA . TRP A 1 99 ? 16.139 0.769 -13.220 1.00 87.81 99 TRP A CA 1
ATOM 824 C C . TRP A 1 99 ? 15.211 1.741 -12.480 1.00 87.81 99 TRP A C 1
ATOM 826 O O . TRP A 1 99 ? 14.103 1.388 -12.076 1.00 87.81 99 TRP A O 1
ATOM 836 N N . THR A 1 100 ? 15.685 2.968 -12.288 1.00 88.81 100 THR A N 1
ATOM 837 C CA . THR A 1 100 ? 15.030 4.053 -11.550 1.00 88.81 100 THR A CA 1
ATOM 838 C C . THR A 1 100 ? 14.829 5.308 -12.377 1.00 88.81 100 THR A C 1
ATOM 840 O O . THR A 1 100 ? 14.083 6.168 -11.956 1.00 88.81 100 THR A O 1
ATOM 843 N N . SER A 1 101 ? 15.500 5.466 -13.507 1.00 87.06 101 SER A N 1
ATOM 844 C CA . SER A 1 101 ? 15.393 6.639 -14.384 1.00 87.06 101 SER A CA 1
ATOM 845 C C . SER A 1 101 ? 15.291 6.160 -15.827 1.00 87.06 101 SER A C 1
ATOM 847 O O . SER A 1 101 ? 15.443 4.964 -16.052 1.00 87.06 101 SER A O 1
ATOM 849 N N . SER A 1 102 ? 15.032 7.055 -16.783 1.00 83.88 102 SER A N 1
ATOM 850 C CA . SER A 1 102 ? 15.039 6.803 -18.237 1.00 83.88 102 SER A CA 1
ATOM 851 C C . SER A 1 102 ? 16.261 7.451 -18.923 1.00 83.88 102 SER A C 1
ATOM 853 O O . SER A 1 102 ? 16.879 8.354 -18.356 1.00 83.88 102 SER A O 1
ATOM 855 N N . ASN A 1 103 ? 16.570 7.074 -20.174 1.00 82.31 103 ASN A N 1
ATOM 856 C CA . ASN A 1 103 ? 17.581 7.776 -20.990 1.00 82.31 103 ASN A CA 1
ATOM 857 C C . ASN A 1 103 ? 17.186 9.237 -21.220 1.00 82.31 103 ASN A C 1
ATOM 859 O O . ASN A 1 103 ? 18.039 10.118 -21.231 1.00 82.31 103 ASN A O 1
ATOM 863 N N . THR A 1 104 ? 15.889 9.500 -21.403 1.00 82.44 104 THR A N 1
ATOM 864 C CA . THR A 1 104 ? 15.364 10.862 -21.585 1.00 82.44 104 THR A CA 1
ATOM 865 C C . THR A 1 104 ? 15.586 11.731 -20.351 1.00 82.44 104 THR A C 1
ATOM 867 O O . THR A 1 104 ? 15.741 12.939 -20.480 1.00 82.44 104 THR A O 1
ATOM 870 N N . ALA A 1 105 ? 15.674 11.117 -19.170 1.00 81.62 105 ALA A N 1
ATOM 871 C CA . ALA A 1 105 ? 16.048 11.777 -17.927 1.00 81.62 105 ALA A CA 1
ATOM 872 C C . ALA A 1 105 ? 17.574 11.920 -17.748 1.00 81.62 105 ALA A C 1
ATOM 874 O O . ALA A 1 105 ? 18.021 12.338 -16.684 1.00 81.62 105 ALA A O 1
ATOM 875 N N . GLY A 1 106 ? 18.388 11.552 -18.743 1.00 80.62 106 GLY A N 1
ATOM 876 C CA . GLY A 1 106 ? 19.851 11.630 -18.688 1.00 80.62 106 GLY A CA 1
ATOM 877 C C . GLY A 1 106 ? 20.539 10.434 -18.022 1.00 80.62 106 GLY A C 1
ATOM 878 O O . GLY A 1 106 ? 21.740 10.492 -17.776 1.00 80.62 106 GLY A O 1
ATOM 879 N N . ALA A 1 107 ? 19.821 9.344 -17.726 1.00 82.38 107 ALA A N 1
ATOM 880 C CA . ALA A 1 107 ? 20.456 8.119 -17.243 1.00 82.38 107 ALA A CA 1
ATOM 881 C C . ALA A 1 107 ? 21.119 7.359 -18.403 1.00 82.38 107 ALA A C 1
ATOM 883 O O . ALA A 1 107 ? 20.543 7.238 -19.476 1.00 82.38 107 ALA A O 1
ATOM 884 N N . LEU A 1 108 ? 22.313 6.799 -18.195 1.00 73.00 108 LEU A N 1
ATOM 885 C CA . LEU A 1 108 ? 22.993 5.971 -19.210 1.00 73.00 108 LEU A CA 1
ATOM 886 C C . LEU A 1 108 ? 22.849 4.463 -18.950 1.00 73.00 108 LEU A C 1
ATOM 888 O O . LEU A 1 108 ? 23.097 3.648 -19.834 1.00 73.00 108 LEU A O 1
ATOM 892 N N . GLN A 1 109 ? 22.449 4.081 -17.736 1.00 74.81 109 GLN A N 1
ATOM 893 C CA . GLN A 1 109 ? 22.351 2.685 -17.290 1.00 74.81 109 GLN A CA 1
ATOM 894 C C . GLN A 1 109 ? 21.126 2.470 -16.394 1.00 74.81 109 GLN A C 1
ATOM 896 O O . GLN A 1 109 ? 21.200 1.819 -15.357 1.00 74.81 109 GLN A O 1
ATOM 901 N N . GLY A 1 110 ? 19.996 3.102 -16.718 1.00 77.25 110 GLY A N 1
ATOM 902 C CA . GLY A 1 110 ? 18.782 2.941 -15.917 1.00 77.25 110 GLY A CA 1
ATOM 903 C C . GLY A 1 110 ? 18.784 3.652 -14.570 1.00 77.25 110 GLY A C 1
ATOM 904 O O . GLY A 1 110 ? 17.773 3.602 -13.884 1.00 77.25 110 GLY A O 1
ATOM 905 N N . ARG A 1 111 ? 19.871 4.316 -14.165 1.00 85.31 111 ARG A N 1
ATOM 906 C CA . ARG A 1 111 ? 20.009 4.987 -12.864 1.00 85.31 111 ARG A CA 1
ATOM 907 C C . ARG A 1 111 ? 20.742 6.319 -12.999 1.00 85.31 111 ARG A C 1
ATOM 909 O O . ARG A 1 111 ? 21.457 6.529 -13.977 1.00 85.31 111 ARG A O 1
ATOM 916 N N . GLY A 1 112 ? 20.582 7.181 -11.994 1.00 80.50 112 GLY A N 1
ATOM 917 C CA . GLY A 1 112 ? 21.324 8.442 -11.886 1.00 80.50 112 GLY A CA 1
ATOM 918 C C . GLY A 1 112 ? 20.904 9.517 -12.890 1.00 80.50 112 GLY A C 1
ATOM 919 O O . GLY A 1 112 ? 21.681 10.427 -13.153 1.00 80.50 112 GLY A O 1
ATOM 920 N N . GLY A 1 113 ? 19.704 9.407 -13.468 1.00 82.56 113 GLY A N 1
ATOM 921 C CA . GLY A 1 113 ? 19.135 10.485 -14.272 1.00 82.56 113 GLY A CA 1
ATOM 922 C C . GLY A 1 113 ? 18.673 11.648 -13.393 1.00 82.56 113 GLY A C 1
ATOM 923 O O . GLY A 1 113 ? 18.407 11.473 -12.204 1.00 82.56 113 GLY A O 1
ATOM 924 N N . LEU A 1 114 ? 18.514 12.823 -14.001 1.00 83.38 114 LEU A N 1
ATOM 925 C CA . LEU A 1 114 ? 17.986 14.036 -13.364 1.00 83.38 114 LEU A CA 1
ATOM 926 C C . LEU A 1 114 ? 16.558 13.846 -12.837 1.00 83.38 114 LEU A C 1
ATOM 928 O O . LEU A 1 114 ? 16.152 14.502 -11.884 1.00 83.38 114 LEU A O 1
ATOM 932 N N . GLN A 1 115 ? 15.797 12.942 -13.457 1.00 84.75 115 GLN A N 1
ATOM 933 C CA . GLN A 1 115 ? 14.461 12.549 -13.023 1.00 84.75 115 GLN A CA 1
ATOM 934 C C . GLN A 1 115 ? 14.447 11.060 -12.684 1.00 84.75 115 GLN A C 1
ATOM 936 O O . GLN A 1 115 ? 14.866 10.205 -13.474 1.00 84.75 115 GLN A O 1
ATOM 941 N N . SER A 1 116 ? 13.966 10.749 -11.485 1.00 87.00 116 SER A N 1
ATOM 942 C CA . SER A 1 116 ? 13.765 9.380 -11.021 1.00 87.00 116 SER A CA 1
ATOM 943 C C . SER A 1 116 ? 12.294 8.993 -11.086 1.00 87.00 116 SER A C 1
ATOM 945 O O . SER A 1 116 ? 11.403 9.837 -11.032 1.00 87.00 116 SER A O 1
ATOM 947 N N . ALA A 1 117 ? 12.045 7.695 -11.187 1.00 88.75 117 ALA A N 1
ATOM 948 C CA . ALA A 1 117 ? 10.729 7.107 -11.231 1.00 88.75 117 ALA A CA 1
ATOM 949 C C . ALA A 1 117 ? 9.989 7.433 -9.936 1.00 88.75 117 ALA A C 1
ATOM 951 O O . ALA A 1 117 ? 10.528 7.344 -8.825 1.00 88.75 117 ALA A O 1
ATOM 952 N N . MET A 1 118 ? 8.735 7.819 -10.114 1.00 90.19 118 MET A N 1
ATOM 953 C CA . MET A 1 118 ? 7.808 8.088 -9.035 1.00 90.19 118 MET A CA 1
ATOM 954 C C . MET A 1 118 ? 6.793 6.956 -8.984 1.00 90.19 118 MET A C 1
ATOM 956 O O . MET A 1 118 ? 6.220 6.584 -10.007 1.00 90.19 118 MET A O 1
ATOM 960 N N . ALA A 1 119 ? 6.586 6.413 -7.790 1.00 92.25 119 ALA A N 1
ATOM 961 C CA . ALA A 1 119 ? 5.482 5.524 -7.491 1.00 92.25 119 ALA A CA 1
ATOM 962 C C . ALA A 1 119 ? 4.532 6.257 -6.548 1.00 92.25 119 ALA A C 1
ATOM 964 O O . ALA A 1 119 ? 4.963 6.935 -5.615 1.00 92.25 119 ALA A O 1
ATOM 965 N N . GLY A 1 120 ? 3.235 6.153 -6.794 1.00 93.00 120 GLY A N 1
ATOM 966 C CA . GLY A 1 120 ? 2.273 6.930 -6.035 1.00 93.00 120 GLY A CA 1
ATOM 967 C C . GLY A 1 120 ? 0.867 6.827 -6.572 1.00 93.00 120 GLY A C 1
ATOM 968 O O . GLY A 1 120 ? 0.597 6.179 -7.582 1.00 93.00 120 GLY A O 1
ATOM 969 N N . PHE A 1 121 ? -0.004 7.544 -5.888 1.00 92.62 121 PHE A N 1
ATOM 970 C CA . PHE A 1 121 ? -1.352 7.840 -6.315 1.00 92.62 121 PHE A CA 1
ATOM 971 C C . PHE A 1 121 ? -1.372 9.229 -6.943 1.00 92.62 121 PHE A C 1
ATOM 973 O O . PHE A 1 121 ? -0.733 10.161 -6.452 1.00 92.62 121 PHE A O 1
ATOM 980 N N . ASN A 1 122 ? -2.123 9.371 -8.026 1.00 89.69 122 ASN A N 1
ATOM 981 C CA . ASN A 1 122 ? -2.434 10.655 -8.633 1.00 89.69 122 ASN A CA 1
ATOM 982 C C . ASN A 1 122 ? -3.953 10.805 -8.577 1.00 89.69 122 ASN A C 1
ATOM 984 O O . ASN A 1 122 ? -4.659 9.938 -9.089 1.00 89.69 122 ASN A O 1
ATOM 988 N N . GLY A 1 123 ? -4.445 11.865 -7.934 1.00 82.75 123 GLY A N 1
ATOM 989 C CA . GLY A 1 123 ? -5.884 12.091 -7.777 1.00 82.75 123 GLY A CA 1
ATOM 990 C C . GLY A 1 123 ? -6.586 12.472 -9.084 1.00 82.75 123 GLY A C 1
ATOM 991 O O . GLY A 1 123 ? -7.809 12.426 -9.173 1.00 82.75 123 GLY A O 1
ATOM 992 N N . GLY A 1 124 ? -5.827 12.830 -10.125 1.00 79.44 124 GLY A N 1
ATOM 993 C CA . GLY A 1 124 ? -6.379 13.356 -11.368 1.00 79.44 124 GLY A CA 1
ATOM 994 C C . GLY A 1 124 ? -6.984 14.752 -11.184 1.00 79.44 124 GLY A C 1
ATOM 995 O O . GLY A 1 124 ? -7.137 15.255 -10.071 1.00 79.44 124 GLY A O 1
ATOM 996 N N . ASN A 1 125 ? -7.284 15.430 -12.294 1.00 80.69 125 ASN A N 1
ATOM 997 C CA . ASN A 1 125 ? -7.942 16.747 -12.309 1.00 80.69 125 ASN A CA 1
ATOM 998 C C . ASN A 1 125 ? -7.304 17.823 -11.391 1.00 80.69 125 ASN A C 1
ATOM 1000 O O . ASN A 1 125 ? -7.993 18.690 -10.865 1.00 80.69 125 ASN A O 1
ATOM 1004 N N . GLY A 1 126 ? -5.989 17.743 -11.149 1.00 76.50 126 GLY A N 1
ATOM 1005 C CA . GLY A 1 126 ? -5.260 18.684 -10.289 1.00 76.50 126 GLY A CA 1
ATOM 1006 C C . GLY A 1 126 ? -5.495 18.531 -8.780 1.00 76.50 126 GLY A C 1
ATOM 1007 O O . GLY A 1 126 ? -5.036 19.376 -8.021 1.00 76.50 126 GLY A O 1
ATOM 1008 N N . THR A 1 127 ? -6.153 17.461 -8.323 1.00 80.50 127 THR A N 1
ATOM 1009 C CA . THR A 1 127 ? -6.489 17.231 -6.898 1.00 80.50 127 THR A CA 1
ATOM 1010 C C . THR A 1 127 ? -5.313 16.755 -6.032 1.00 80.50 127 THR A C 1
ATOM 1012 O O . THR A 1 127 ? -5.472 16.515 -4.838 1.00 80.50 127 THR A O 1
ATOM 1015 N N . GLY A 1 128 ? -4.116 16.663 -6.616 1.00 84.38 128 GLY A N 1
ATOM 1016 C CA . GLY A 1 128 ? -2.871 16.342 -5.924 1.00 84.38 128 GLY A CA 1
ATOM 1017 C C . GLY A 1 128 ? -2.315 14.956 -6.250 1.00 84.38 128 GLY A C 1
ATOM 1018 O O . GLY A 1 128 ? -2.816 14.223 -7.107 1.00 84.38 128 GLY A O 1
ATOM 1019 N N . TRP A 1 129 ? -1.222 14.618 -5.571 1.00 87.81 129 TRP A N 1
ATOM 1020 C CA . TRP A 1 129 ? -0.548 13.329 -5.667 1.00 87.81 129 TRP A CA 1
ATOM 1021 C C . TRP A 1 129 ? -0.046 12.898 -4.290 1.00 87.81 129 TRP A C 1
ATOM 1023 O O . TRP A 1 129 ? 0.264 13.724 -3.434 1.00 87.81 129 TRP A O 1
ATOM 1033 N N . THR A 1 130 ? 0.056 11.590 -4.086 1.00 89.50 130 THR A N 1
ATOM 1034 C CA . THR A 1 130 ? 0.609 10.990 -2.870 1.00 89.50 130 THR A CA 1
ATOM 1035 C C . THR A 1 130 ? 1.654 9.977 -3.290 1.00 89.50 130 THR A C 1
ATOM 1037 O O . THR A 1 130 ? 1.314 8.926 -3.833 1.00 89.50 130 THR A O 1
ATOM 1040 N N . ALA A 1 131 ? 2.934 10.289 -3.091 1.00 90.25 131 ALA A N 1
ATOM 1041 C CA . ALA A 1 131 ? 3.992 9.352 -3.440 1.00 90.25 131 ALA A CA 1
ATOM 1042 C C . ALA A 1 131 ? 4.187 8.305 -2.350 1.00 90.25 131 ALA A C 1
ATOM 1044 O O . ALA A 1 131 ? 3.992 8.559 -1.162 1.00 90.25 131 ALA A O 1
ATOM 1045 N N . LEU A 1 132 ? 4.631 7.128 -2.776 1.00 90.62 132 LEU A N 1
ATOM 1046 C CA . LEU A 1 132 ? 5.148 6.118 -1.869 1.00 90.62 132 LEU A CA 1
ATOM 1047 C C . LEU A 1 132 ? 6.508 6.567 -1.315 1.00 90.62 132 LEU A C 1
ATOM 1049 O O . LEU A 1 132 ? 7.238 7.292 -2.006 1.00 90.62 132 LEU A O 1
ATOM 1053 N N . PRO A 1 133 ? 6.910 6.061 -0.135 1.00 87.00 133 PRO A N 1
ATOM 1054 C CA . PRO A 1 133 ? 8.252 6.273 0.391 1.00 87.00 133 PRO A CA 1
ATOM 1055 C C . PRO A 1 133 ? 9.334 5.955 -0.647 1.00 87.00 133 PRO A C 1
ATOM 1057 O O . PRO A 1 133 ? 9.206 5.015 -1.429 1.00 87.00 133 PRO A O 1
ATOM 1060 N N . TYR A 1 134 ? 10.423 6.725 -0.646 1.00 88.75 134 TYR A N 1
ATOM 1061 C CA . TYR A 1 134 ? 11.581 6.543 -1.541 1.00 88.75 134 TYR A CA 1
ATOM 1062 C C . TYR A 1 134 ? 11.350 6.840 -3.035 1.00 88.75 134 TYR A C 1
ATOM 1064 O O . TYR A 1 134 ? 12.284 6.710 -3.833 1.00 88.75 134 TYR A O 1
ATOM 1072 N N . SER A 1 135 ? 10.143 7.243 -3.429 1.00 87.94 135 SER A N 1
ATOM 1073 C CA . SER A 1 135 ? 9.832 7.658 -4.801 1.00 87.94 135 SER A CA 1
ATOM 1074 C C . SER A 1 135 ? 10.495 8.989 -5.155 1.00 87.94 135 SER A C 1
ATOM 1076 O O . SER A 1 135 ? 10.675 9.842 -4.295 1.00 87.94 135 SER A O 1
ATOM 1078 N N . GLY A 1 136 ? 10.860 9.191 -6.424 1.00 84.00 136 GLY A N 1
ATOM 1079 C CA . GLY A 1 136 ? 11.366 10.482 -6.919 1.00 84.00 136 GLY A CA 1
ATOM 1080 C C . GLY A 1 136 ? 12.803 10.854 -6.513 1.00 84.00 136 GLY A C 1
ATOM 1081 O O . GLY A 1 136 ? 13.430 11.645 -7.205 1.00 84.00 136 GLY A O 1
ATOM 1082 N N . GLU A 1 137 ? 13.377 10.230 -5.481 1.00 82.25 137 GLU A N 1
ATOM 1083 C CA . GLU A 1 137 ? 14.730 10.530 -4.964 1.00 82.25 137 GLU A CA 1
ATOM 1084 C C . GLU A 1 137 ? 15.815 9.544 -5.446 1.00 82.25 137 GLU A C 1
ATOM 1086 O O . GLU A 1 137 ? 16.832 9.334 -4.787 1.00 82.25 137 GLU A O 1
ATOM 1091 N N . GLY A 1 138 ? 15.576 8.815 -6.540 1.00 81.75 138 GLY A N 1
ATOM 1092 C CA . GLY A 1 138 ? 16.481 7.754 -7.018 1.00 81.75 138 GLY A CA 1
ATOM 1093 C C . GLY A 1 138 ? 16.550 6.522 -6.105 1.00 81.75 138 GLY A C 1
ATOM 1094 O O . GLY A 1 138 ? 17.286 5.575 -6.380 1.00 81.75 138 GLY A O 1
ATOM 1095 N N . ARG A 1 139 ? 15.750 6.497 -5.034 1.00 87.69 139 ARG A N 1
ATOM 1096 C CA . ARG A 1 139 ? 15.703 5.430 -4.026 1.00 87.69 139 ARG A CA 1
ATOM 1097 C C . ARG A 1 139 ? 14.544 4.454 -4.218 1.00 87.69 139 ARG A C 1
ATOM 1099 O O . ARG A 1 139 ? 14.368 3.575 -3.381 1.00 87.69 139 ARG A O 1
ATOM 1106 N N . VAL A 1 140 ? 13.808 4.550 -5.326 1.00 89.81 140 VAL A N 1
ATOM 1107 C CA . VAL A 1 140 ? 12.622 3.725 -5.630 1.00 89.81 140 VAL A CA 1
ATOM 1108 C C . VAL A 1 140 ? 12.909 2.215 -5.603 1.00 89.81 140 VAL A C 1
ATOM 1110 O O . VAL A 1 140 ? 12.016 1.422 -5.339 1.00 89.81 140 VAL A O 1
ATOM 1113 N N . LEU A 1 141 ? 14.174 1.810 -5.780 1.00 90.19 141 LEU A N 1
ATOM 1114 C CA . LEU A 1 141 ? 14.648 0.428 -5.605 1.00 90.19 141 LEU A CA 1
ATOM 1115 C C . LEU A 1 141 ? 14.284 -0.140 -4.229 1.00 90.19 141 LEU A C 1
ATOM 1117 O O . LEU A 1 141 ? 13.986 -1.321 -4.117 1.00 90.19 141 LEU A O 1
ATOM 1121 N N . LYS A 1 142 ? 14.256 0.706 -3.193 1.00 90.94 142 LYS A N 1
ATOM 1122 C CA . LYS A 1 142 ? 13.895 0.319 -1.826 1.00 90.94 142 LYS A CA 1
ATOM 1123 C C . LYS A 1 142 ? 12.449 -0.162 -1.712 1.00 90.94 142 LYS A C 1
ATOM 1125 O O . LYS A 1 142 ? 12.137 -0.885 -0.775 1.00 90.94 142 LYS A O 1
ATOM 1130 N N . LEU A 1 143 ? 11.572 0.158 -2.665 1.00 91.50 143 LEU A N 1
ATOM 1131 C CA . LEU A 1 143 ? 10.198 -0.346 -2.651 1.00 91.50 143 LEU A CA 1
ATOM 1132 C C . LEU A 1 143 ? 10.114 -1.871 -2.735 1.00 91.50 143 LEU A C 1
ATOM 1134 O O . LEU A 1 143 ? 9.123 -2.406 -2.257 1.00 91.50 143 LEU A O 1
ATOM 1138 N N . GLN A 1 144 ? 11.122 -2.554 -3.298 1.00 92.69 144 GLN A N 1
ATOM 1139 C CA . GLN A 1 144 ? 11.176 -4.024 -3.344 1.00 92.69 144 GLN A CA 1
ATOM 1140 C C . GLN A 1 144 ? 11.668 -4.654 -2.026 1.00 92.69 144 GLN A C 1
ATOM 1142 O O . GLN A 1 144 ? 11.393 -5.816 -1.753 1.00 92.69 144 GLN A O 1
ATOM 1147 N N . GLU A 1 145 ? 12.413 -3.898 -1.215 1.00 90.44 145 GLU A N 1
ATOM 1148 C CA . GLU A 1 145 ? 13.030 -4.372 0.034 1.00 90.44 145 GLU A CA 1
ATOM 1149 C C . GLU A 1 145 ? 12.158 -4.053 1.252 1.00 90.44 145 GLU A C 1
ATOM 1151 O O . GLU A 1 145 ? 12.059 -4.845 2.187 1.00 90.44 145 GLU A O 1
ATOM 1156 N N . PHE A 1 146 ? 11.519 -2.884 1.238 1.00 89.06 146 PHE A N 1
ATOM 1157 C CA . PHE A 1 146 ? 10.699 -2.383 2.331 1.00 89.06 146 PHE A CA 1
ATOM 1158 C C . PHE A 1 146 ? 9.210 -2.629 2.079 1.00 89.06 146 PHE A C 1
ATOM 1160 O O . PHE A 1 146 ? 8.780 -2.988 0.982 1.00 89.06 146 PHE A O 1
ATOM 1167 N N . SER A 1 147 ? 8.428 -2.467 3.140 1.00 88.19 147 SER A N 1
ATOM 1168 C CA . SER A 1 147 ? 6.992 -2.707 3.161 1.00 88.19 147 SER A CA 1
ATOM 1169 C C . SER A 1 147 ? 6.368 -1.990 4.345 1.00 88.19 147 SER A C 1
ATOM 1171 O O . SER A 1 147 ? 7.018 -1.824 5.378 1.00 88.19 147 SER A O 1
ATOM 1173 N N . ASN A 1 148 ? 5.095 -1.633 4.216 1.00 86.88 148 ASN A N 1
ATOM 1174 C CA . ASN A 1 148 ? 4.291 -1.146 5.330 1.00 86.88 148 ASN A CA 1
ATOM 1175 C C . ASN A 1 148 ? 3.526 -2.268 6.060 1.00 86.88 148 ASN A C 1
ATOM 1177 O O . ASN A 1 148 ? 3.093 -2.057 7.185 1.00 86.88 148 ASN A O 1
ATOM 1181 N N . VAL A 1 149 ? 3.424 -3.471 5.481 1.00 87.12 149 VAL A N 1
ATOM 1182 C CA . VAL A 1 149 ? 2.697 -4.634 6.041 1.00 87.12 149 VAL A CA 1
ATOM 1183 C C . VAL A 1 149 ? 3.605 -5.810 6.421 1.00 87.12 149 VAL A C 1
ATOM 1185 O O . VAL A 1 149 ? 3.133 -6.924 6.634 1.00 87.12 149 VAL A O 1
ATOM 1188 N N . GLY A 1 150 ? 4.920 -5.587 6.460 1.00 83.38 150 GLY A N 1
ATOM 1189 C CA . GLY A 1 150 ? 5.897 -6.589 6.898 1.00 83.38 150 GLY A CA 1
ATOM 1190 C C . GLY A 1 150 ? 6.240 -7.657 5.853 1.00 83.38 150 GLY A C 1
ATOM 1191 O O . GLY A 1 150 ? 6.992 -8.579 6.158 1.00 83.38 150 GLY A O 1
ATOM 1192 N N . ILE A 1 151 ? 5.741 -7.524 4.620 1.00 88.88 151 ILE A N 1
ATOM 1193 C CA . ILE A 1 151 ? 6.062 -8.413 3.496 1.00 88.88 151 ILE A CA 1
ATOM 1194 C C . ILE A 1 151 ? 6.890 -7.612 2.484 1.00 88.88 151 ILE A C 1
ATOM 1196 O O . ILE A 1 151 ? 6.312 -6.756 1.814 1.00 88.88 151 ILE A O 1
ATOM 1200 N N . PRO A 1 152 ? 8.207 -7.861 2.343 1.00 91.25 152 PRO A N 1
ATOM 1201 C CA . PRO A 1 152 ? 9.078 -7.107 1.438 1.00 91.25 152 PRO A CA 1
ATOM 1202 C C . PRO A 1 152 ? 8.472 -6.939 0.043 1.00 91.25 152 PRO A C 1
ATOM 1204 O O . PRO A 1 152 ? 7.940 -7.892 -0.530 1.00 91.25 152 PRO A O 1
ATOM 1207 N N . GLY A 1 153 ? 8.495 -5.715 -0.486 1.00 92.19 153 GLY A N 1
ATOM 1208 C CA . GLY A 1 153 ? 7.932 -5.424 -1.801 1.00 92.19 153 GLY A CA 1
ATOM 1209 C C . GLY A 1 153 ? 6.431 -5.151 -1.809 1.00 92.19 153 GLY A C 1
ATOM 1210 O O . GLY A 1 153 ? 5.926 -4.627 -2.800 1.00 92.19 153 GLY A O 1
ATOM 1211 N N . ARG A 1 154 ? 5.694 -5.475 -0.742 1.00 93.25 154 ARG A N 1
ATOM 1212 C CA . ARG A 1 154 ? 4.243 -5.284 -0.673 1.00 93.25 154 ARG A CA 1
ATOM 1213 C C . ARG A 1 154 ? 3.879 -4.013 0.072 1.00 93.25 154 ARG A C 1
ATOM 1215 O O . ARG A 1 154 ? 4.295 -3.811 1.210 1.00 93.25 154 ARG A O 1
ATOM 1222 N N . TRP A 1 155 ? 3.011 -3.221 -0.535 1.00 92.94 155 TRP A N 1
ATOM 1223 C CA . TRP A 1 155 ? 2.489 -1.995 0.042 1.00 92.94 155 TRP A CA 1
ATOM 1224 C C . TRP A 1 155 ? 0.970 -1.983 -0.036 1.00 92.94 155 TRP A C 1
ATOM 1226 O O . TRP A 1 155 ? 0.418 -2.102 -1.127 1.00 92.94 155 TRP A O 1
ATOM 1236 N N . VAL A 1 156 ? 0.293 -1.859 1.103 1.00 93.38 156 VAL A N 1
ATOM 1237 C CA . VAL A 1 156 ? -1.178 -1.875 1.177 1.00 93.38 156 VAL A CA 1
ATOM 1238 C C . VAL A 1 156 ? -1.686 -0.502 1.586 1.00 93.38 156 VAL A C 1
ATOM 1240 O O . VAL A 1 156 ? -1.151 0.087 2.517 1.00 93.38 156 VAL A O 1
ATOM 1243 N N . TYR A 1 157 ? -2.714 0.005 0.916 1.00 92.75 157 TYR A N 1
ATOM 1244 C CA . TYR A 1 157 ? -3.342 1.291 1.217 1.00 92.75 157 TYR A CA 1
ATOM 1245 C C . TYR A 1 157 ? -4.860 1.172 1.125 1.00 92.75 157 TYR A C 1
ATOM 1247 O O . TYR A 1 157 ? -5.372 0.432 0.286 1.00 92.75 157 TYR A O 1
ATOM 1255 N N . ARG A 1 158 ? -5.580 1.925 1.951 1.00 92.06 158 ARG A N 1
ATOM 1256 C CA . ARG A 1 158 ? -7.000 2.231 1.737 1.00 92.06 158 ARG A CA 1
ATOM 1257 C C . ARG A 1 158 ? -7.092 3.490 0.873 1.00 92.06 158 ARG A C 1
ATOM 1259 O O . ARG A 1 158 ? -6.295 4.398 1.082 1.00 92.06 158 ARG A O 1
ATOM 1266 N N . VAL A 1 159 ? -7.996 3.511 -0.106 1.00 91.75 159 VAL A N 1
ATOM 1267 C CA . VAL A 1 159 ? -8.053 4.543 -1.164 1.00 91.75 159 VAL A CA 1
ATOM 1268 C C . VAL A 1 159 ? -9.476 5.035 -1.471 1.00 91.75 159 VAL A C 1
ATOM 1270 O O . VAL A 1 159 ? -9.751 5.447 -2.591 1.00 91.75 159 VAL A O 1
ATOM 1273 N N . ASP A 1 160 ? -10.404 4.941 -0.520 1.00 86.12 160 ASP A N 1
ATOM 1274 C CA . ASP A 1 160 ? -11.805 5.334 -0.722 1.00 86.12 160 ASP A CA 1
ATOM 1275 C C . ASP A 1 160 ? -12.032 6.854 -0.622 1.00 86.12 160 ASP A C 1
ATOM 1277 O O . ASP A 1 160 ? -12.277 7.497 -1.636 1.00 86.12 160 ASP A O 1
ATOM 1281 N N . GLU A 1 161 ? -11.932 7.443 0.571 1.00 80.31 161 GLU A N 1
ATOM 1282 C CA . GLU A 1 161 ? -12.086 8.898 0.779 1.00 80.31 161 GLU A CA 1
ATOM 1283 C C . GLU A 1 161 ? -10.734 9.599 0.923 1.00 80.31 161 GLU A C 1
ATOM 1285 O O . GLU A 1 161 ? -10.546 10.744 0.515 1.00 80.31 161 GLU A O 1
ATOM 1290 N N . GLN A 1 162 ? -9.783 8.896 1.534 1.00 81.62 162 GLN A N 1
ATOM 1291 C CA . GLN A 1 162 ? -8.425 9.354 1.774 1.00 81.62 162 GLN A CA 1
ATOM 1292 C C . GLN A 1 162 ? -7.464 8.192 1.562 1.00 81.62 162 GLN A C 1
ATOM 1294 O O . GLN A 1 162 ? -7.815 7.024 1.750 1.00 81.62 162 GLN A O 1
ATOM 1299 N N . ILE A 1 163 ? -6.227 8.521 1.202 1.00 87.62 163 ILE A N 1
ATOM 1300 C CA . ILE A 1 163 ? -5.166 7.528 1.072 1.00 87.62 163 ILE A CA 1
ATOM 1301 C C . ILE A 1 163 ? -4.587 7.277 2.459 1.00 87.62 163 ILE A C 1
ATOM 1303 O O . ILE A 1 163 ? -3.820 8.084 2.981 1.00 87.62 163 ILE A O 1
ATOM 1307 N N . ILE A 1 164 ? -4.953 6.145 3.053 1.00 85.50 164 ILE A N 1
ATOM 1308 C CA . ILE A 1 164 ? -4.469 5.735 4.372 1.00 85.50 164 ILE A CA 1
ATOM 1309 C C . ILE A 1 164 ? -3.498 4.577 4.177 1.00 85.50 164 ILE A C 1
ATOM 1311 O O . ILE A 1 164 ? -3.851 3.547 3.595 1.00 85.50 164 ILE A O 1
ATOM 1315 N N . SER A 1 165 ? -2.264 4.741 4.659 1.00 85.25 165 SER A N 1
ATOM 1316 C CA . SER A 1 165 ? -1.277 3.662 4.640 1.00 85.25 165 SER A CA 1
ATOM 1317 C C . SER A 1 165 ? -1.726 2.500 5.514 1.00 85.25 165 SER A C 1
ATOM 1319 O O . SER A 1 165 ? -2.143 2.683 6.654 1.00 85.25 165 SER A O 1
ATOM 1321 N N . GLY A 1 166 ? -1.587 1.292 4.977 1.00 81.25 166 GLY A N 1
ATOM 1322 C CA . GLY A 1 166 ? -1.587 0.064 5.754 1.00 81.25 166 GLY A CA 1
ATOM 1323 C C . GLY A 1 166 ? -0.360 -0.037 6.652 1.00 81.25 166 GLY A C 1
ATOM 1324 O O . GLY A 1 166 ? 0.654 0.620 6.416 1.00 81.25 166 GLY A O 1
ATOM 1325 N N . GLY A 1 167 ? -0.491 -0.872 7.676 1.00 80.12 167 GLY A N 1
ATOM 1326 C CA . GLY A 1 167 ? 0.499 -1.155 8.705 1.00 80.12 167 GLY A CA 1
ATOM 1327 C C . GLY A 1 167 ? 1.295 0.049 9.211 1.00 80.12 167 GLY A C 1
ATOM 1328 O O . GLY A 1 167 ? 0.706 1.045 9.608 1.00 80.12 167 GLY A O 1
ATOM 1329 N N . CYS A 1 168 ? 2.623 -0.071 9.276 1.00 76.31 168 CYS A N 1
ATOM 1330 C CA . CYS A 1 168 ? 3.468 0.916 9.954 1.00 76.31 168 CYS A CA 1
ATOM 1331 C C . CYS A 1 168 ? 4.513 1.557 9.045 1.00 76.31 168 CYS A C 1
ATOM 1333 O O . CYS A 1 168 ? 4.969 0.950 8.074 1.00 76.31 168 CYS A O 1
ATOM 1335 N N . SER A 1 169 ? 4.947 2.762 9.416 1.00 67.81 169 SER A N 1
ATOM 1336 C CA . SER A 1 169 ? 6.160 3.385 8.888 1.00 67.81 169 SER A CA 1
ATOM 1337 C C . SER A 1 169 ? 7.275 3.370 9.944 1.00 67.81 169 SER A C 1
ATOM 1339 O O . SER A 1 169 ? 7.036 3.381 11.153 1.00 67.81 169 SER A O 1
ATOM 1341 N N . ASN A 1 170 ? 8.533 3.342 9.487 1.00 62.44 170 ASN A N 1
ATOM 1342 C CA . ASN A 1 170 ? 9.706 3.513 10.360 1.00 62.44 170 ASN A CA 1
ATOM 1343 C C . ASN A 1 170 ? 9.883 4.964 10.837 1.00 62.44 170 ASN A C 1
ATOM 1345 O O . ASN A 1 170 ? 10.865 5.283 11.511 1.00 62.44 170 ASN A O 1
ATOM 1349 N N . GLU A 1 171 ? 8.965 5.847 10.460 1.00 58.25 171 GLU A N 1
ATOM 1350 C CA . GLU A 1 171 ? 8.954 7.225 10.901 1.00 58.25 171 GLU A CA 1
ATOM 1351 C C . GLU A 1 171 ? 8.417 7.245 12.334 1.00 58.25 171 GLU A C 1
ATOM 1353 O O . GLU A 1 171 ? 7.331 6.759 12.633 1.00 58.25 171 GLU A O 1
ATOM 1358 N N . SER A 1 172 ? 9.217 7.781 13.253 1.00 50.22 172 SER A N 1
ATOM 1359 C CA . SER A 1 172 ? 8.837 7.976 14.658 1.00 50.22 172 SER A CA 1
ATOM 1360 C C . SER A 1 172 ? 7.767 9.058 14.851 1.00 50.22 172 SER A C 1
ATOM 1362 O O . SER A 1 172 ? 7.330 9.284 15.973 1.00 50.22 172 SER A O 1
ATOM 1364 N N . ILE A 1 173 ? 7.371 9.729 13.768 1.00 52.38 173 ILE A N 1
ATOM 1365 C CA . ILE A 1 173 ? 6.342 10.762 13.703 1.00 52.38 173 ILE A CA 1
ATOM 1366 C C . ILE A 1 173 ? 5.468 10.403 12.503 1.00 52.38 173 ILE A C 1
ATOM 1368 O O . ILE A 1 173 ? 5.985 10.232 11.403 1.00 52.38 173 ILE A O 1
ATOM 1372 N N . GLY A 1 174 ? 4.164 10.265 12.708 1.00 57.62 174 GLY A N 1
ATOM 1373 C CA . GLY A 1 174 ? 3.234 9.893 11.650 1.00 57.62 174 GLY A CA 1
ATOM 1374 C C . GLY A 1 174 ? 1.793 9.918 12.138 1.00 57.62 174 GLY A C 1
ATOM 1375 O O . GLY A 1 174 ? 1.532 10.002 13.338 1.00 57.62 174 GLY A O 1
ATOM 1376 N N . PHE A 1 175 ? 0.856 9.854 11.197 1.00 65.06 175 PHE A N 1
ATOM 1377 C CA . PHE A 1 175 ? -0.566 9.785 11.509 1.00 65.06 175 PHE A CA 1
ATOM 1378 C C . PHE A 1 175 ? -0.880 8.442 12.172 1.00 65.06 175 PHE A C 1
ATOM 1380 O O . PHE A 1 175 ? -0.638 7.386 11.584 1.00 65.06 175 PHE A O 1
ATOM 1387 N N . MET A 1 176 ? -1.418 8.477 13.393 1.00 74.44 176 MET A N 1
ATOM 1388 C CA . MET A 1 176 ? -2.006 7.287 13.995 1.00 74.44 176 MET A CA 1
ATOM 1389 C C . MET A 1 176 ? -3.386 7.062 13.380 1.00 74.44 176 MET A C 1
ATOM 1391 O O . MET A 1 176 ? -4.196 7.981 13.280 1.00 74.44 176 MET A O 1
ATOM 1395 N N . THR A 1 177 ? -3.676 5.821 13.010 1.00 79.44 177 THR A N 1
ATOM 1396 C CA . THR A 1 177 ? -5.033 5.391 12.687 1.00 79.44 177 THR A CA 1
ATOM 1397 C C . THR A 1 177 ? -5.567 4.493 13.797 1.00 79.44 177 THR A C 1
ATOM 1399 O O . THR A 1 177 ? -4.827 3.719 14.415 1.00 79.44 177 THR A O 1
ATOM 1402 N N . THR A 1 178 ? -6.864 4.610 14.063 1.00 83.25 178 THR A N 1
ATOM 1403 C CA . THR A 1 178 ? -7.578 3.845 15.083 1.00 83.25 178 THR A CA 1
ATOM 1404 C C . THR A 1 178 ? -8.766 3.125 14.456 1.00 83.25 178 THR A C 1
ATOM 1406 O O . THR A 1 178 ? -9.397 3.601 13.510 1.00 83.25 178 THR A O 1
ATOM 1409 N N . ALA A 1 179 ? -9.055 1.925 14.950 1.00 84.62 179 ALA A N 1
ATOM 1410 C CA . ALA A 1 179 ? -10.192 1.133 14.513 1.00 84.62 179 ALA A CA 1
ATOM 1411 C C . ALA A 1 179 ? -10.877 0.466 15.720 1.00 84.62 179 ALA A C 1
ATOM 1413 O O . ALA A 1 179 ? -10.254 -0.400 16.346 1.00 84.62 179 ALA A O 1
ATOM 1414 N N . PRO A 1 180 ? -12.154 0.786 16.010 1.00 83.06 180 PRO A N 1
ATOM 1415 C CA . PRO A 1 180 ? -13.022 1.722 15.277 1.00 83.06 180 PRO A CA 1
ATOM 1416 C C . PRO A 1 180 ? -12.620 3.201 15.471 1.00 83.06 180 PRO A C 1
ATOM 1418 O O . PRO A 1 180 ? -11.904 3.523 16.409 1.00 83.06 180 PRO A O 1
ATOM 1421 N N . ILE A 1 181 ? -13.084 4.089 14.579 1.00 77.44 181 ILE A N 1
ATOM 1422 C CA . ILE A 1 181 ? -12.799 5.547 14.613 1.00 77.44 181 ILE A CA 1
ATOM 1423 C C . ILE A 1 181 ? -13.707 6.277 15.625 1.00 77.44 181 ILE A C 1
ATOM 1425 O O . ILE A 1 181 ? -13.418 7.390 16.063 1.00 77.44 181 ILE A O 1
ATOM 1429 N N . ALA A 1 182 ? -14.820 5.647 15.996 1.00 76.25 182 ALA A N 1
ATOM 1430 C CA . ALA A 1 182 ? -15.761 6.127 16.996 1.00 76.25 182 ALA A CA 1
ATOM 1431 C C . ALA A 1 182 ? -16.287 4.937 17.801 1.00 76.25 182 ALA A C 1
ATOM 1433 O O . ALA A 1 182 ? -16.468 3.841 17.262 1.00 76.25 182 ALA A O 1
ATOM 1434 N N . ALA A 1 183 ? -16.532 5.156 19.085 1.00 79.69 183 ALA A N 1
ATOM 1435 C CA . ALA A 1 183 ? -17.066 4.160 19.999 1.00 79.69 183 ALA A CA 1
ATOM 1436 C C . ALA A 1 183 ? -17.956 4.833 21.052 1.00 79.69 183 ALA A C 1
ATOM 1438 O O . ALA A 1 183 ? -18.080 6.056 21.089 1.00 79.69 183 ALA A O 1
ATOM 1439 N N . SER A 1 184 ? -18.614 4.015 21.874 1.00 78.25 184 SER A N 1
ATOM 1440 C CA . SER A 1 184 ? -19.446 4.504 22.973 1.00 78.25 184 SER A CA 1
ATOM 1441 C C . SER A 1 184 ? -18.604 5.171 24.057 1.00 78.25 184 SER A C 1
ATOM 1443 O O . SER A 1 184 ? -17.532 4.684 24.415 1.00 78.25 184 SER A O 1
ATOM 1445 N N . MET A 1 185 ? -19.176 6.217 24.645 1.00 72.69 185 MET A N 1
ATOM 1446 C CA . MET A 1 185 ? -18.603 7.002 25.736 1.00 72.69 185 MET A CA 1
ATOM 1447 C C . MET A 1 185 ? -18.422 6.218 27.045 1.00 72.69 185 MET A C 1
ATOM 1449 O O . MET A 1 185 ? -17.642 6.593 27.911 1.00 72.69 185 MET A O 1
ATOM 1453 N N . ILE A 1 186 ? -19.093 5.074 27.182 1.00 79.94 186 ILE A N 1
ATOM 1454 C CA . ILE A 1 186 ? -18.969 4.198 28.358 1.00 79.94 186 ILE A CA 1
ATOM 1455 C C . ILE A 1 186 ? -17.564 3.561 28.445 1.00 79.94 186 ILE A C 1
ATOM 1457 O O . ILE A 1 186 ? -17.175 3.063 29.500 1.00 79.94 186 ILE A O 1
ATOM 1461 N N . GLY A 1 187 ? -16.780 3.599 27.362 1.00 80.62 187 GLY A N 1
ATOM 1462 C CA . GLY A 1 187 ? -15.477 2.947 27.305 1.00 80.62 187 GLY A CA 1
ATOM 1463 C C . GLY A 1 187 ? -15.597 1.422 27.302 1.00 80.62 187 GLY A C 1
ATOM 1464 O O . GLY A 1 187 ? -16.647 0.852 27.000 1.00 80.62 187 GLY A O 1
ATOM 1465 N N . GLY A 1 188 ? -14.489 0.735 27.581 1.00 83.81 188 GLY A N 1
ATOM 1466 C CA . GLY A 1 188 ? -14.428 -0.732 27.625 1.00 83.81 188 GLY A CA 1
ATOM 1467 C C . GLY A 1 188 ? -14.403 -1.412 26.252 1.00 83.81 188 GLY A C 1
ATOM 1468 O O . GLY A 1 188 ? -14.405 -2.639 26.165 1.00 83.81 188 GLY A O 1
ATOM 1469 N N . VAL A 1 189 ? -14.356 -0.634 25.168 1.00 86.75 189 VAL A N 1
ATOM 1470 C CA . VAL A 1 189 ? -14.252 -1.143 23.797 1.00 86.75 189 VAL A CA 1
ATOM 1471 C C . VAL A 1 189 ? -12.783 -1.332 23.427 1.00 86.75 189 VAL A C 1
ATOM 1473 O O . VAL A 1 18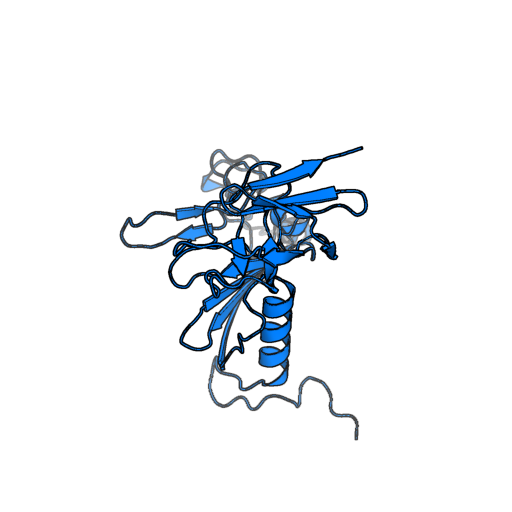9 ? -11.942 -0.478 23.710 1.00 86.75 189 VAL A O 1
ATOM 1476 N N . TYR A 1 190 ? -12.472 -2.437 22.750 1.00 88.75 190 TYR A N 1
ATOM 1477 C CA . TYR A 1 190 ? -11.142 -2.656 22.191 1.00 88.75 190 TYR A CA 1
ATOM 1478 C C . TYR A 1 190 ? -10.912 -1.791 20.950 1.00 88.75 190 TYR A C 1
ATOM 1480 O O . TYR A 1 190 ? -11.623 -1.920 19.951 1.00 88.75 190 TYR A O 1
ATOM 1488 N N . VAL A 1 191 ? -9.863 -0.974 20.987 1.00 88.44 191 VAL A N 1
ATOM 1489 C CA . VAL A 1 191 ? -9.434 -0.128 19.872 1.00 88.44 191 VAL A CA 1
ATOM 1490 C C . VAL A 1 191 ? -8.104 -0.644 19.349 1.00 88.44 191 VAL A C 1
ATOM 1492 O O . VAL A 1 191 ? -7.130 -0.767 20.090 1.00 88.44 191 VAL A O 1
ATOM 1495 N N . ASN A 1 192 ? -8.057 -0.961 18.057 1.00 88.50 192 ASN A N 1
ATOM 1496 C CA . ASN A 1 192 ? -6.806 -1.274 17.382 1.00 88.50 192 ASN A CA 1
ATOM 1497 C C . ASN A 1 192 ? -6.158 0.018 16.921 1.00 88.50 192 ASN A C 1
ATOM 1499 O O . ASN A 1 192 ? -6.808 0.822 16.257 1.00 88.50 192 ASN A O 1
ATOM 1503 N N . VAL A 1 193 ? -4.881 0.172 17.225 1.00 86.19 193 VAL A N 1
ATOM 1504 C CA . VAL A 1 193 ? -4.100 1.348 16.863 1.00 86.19 193 VAL A CA 1
ATOM 1505 C C . VAL A 1 193 ? -2.934 0.941 15.973 1.00 86.19 193 VAL A C 1
ATOM 1507 O O . VAL A 1 193 ? -2.342 -0.132 16.145 1.00 86.19 193 VAL A O 1
ATOM 1510 N N . SER A 1 194 ? -2.631 1.786 14.995 1.00 83.38 194 SER A N 1
ATOM 1511 C CA . SER A 1 194 ? -1.512 1.622 14.071 1.00 83.38 194 SER A CA 1
ATOM 1512 C C . SER A 1 194 ? -0.906 2.980 13.739 1.00 83.38 194 SER A C 1
ATOM 1514 O O . SER A 1 194 ? -1.603 3.991 13.768 1.00 83.38 194 SER A O 1
ATOM 1516 N N . GLY A 1 195 ? 0.389 3.008 13.448 1.00 79.38 195 GLY A N 1
ATOM 1517 C CA . GLY A 1 195 ? 1.154 4.228 13.204 1.00 79.38 195 GLY A CA 1
ATOM 1518 C C . GLY A 1 195 ? 2.643 3.892 13.080 1.00 79.38 195 GLY A C 1
ATOM 1519 O O . GLY A 1 195 ? 3.048 3.342 12.053 1.00 79.38 195 GLY A O 1
ATOM 1520 N N . PRO A 1 196 ? 3.471 4.150 14.108 1.00 79.31 196 PRO A N 1
ATOM 1521 C CA . PRO A 1 196 ? 4.877 3.763 14.087 1.00 79.31 196 PRO A CA 1
ATOM 1522 C C . PRO A 1 196 ? 5.050 2.239 14.160 1.00 79.31 196 PRO A C 1
ATOM 1524 O O . PRO A 1 196 ? 4.213 1.516 14.706 1.00 79.31 196 PRO A O 1
ATOM 1527 N N . CYS A 1 197 ? 6.164 1.737 13.629 1.00 81.12 197 CYS A N 1
ATOM 1528 C CA . CYS A 1 197 ? 6.498 0.317 13.725 1.00 81.12 197 CYS A CA 1
ATOM 1529 C C . CYS A 1 197 ? 6.835 -0.103 15.162 1.00 81.12 197 CYS A C 1
ATOM 1531 O O . CYS A 1 197 ? 7.820 0.363 15.733 1.00 81.12 197 CYS A O 1
ATOM 1533 N N . LEU A 1 198 ? 6.037 -1.026 15.707 1.00 83.19 198 LEU A N 1
ATOM 1534 C CA . LEU A 1 198 ? 6.084 -1.502 17.090 1.00 83.19 198 LEU A CA 1
ATOM 1535 C C . LEU A 1 198 ? 7.066 -2.673 17.250 1.00 83.19 198 LEU A C 1
ATOM 1537 O O . LEU A 1 198 ? 6.813 -3.803 16.815 1.00 83.19 198 LEU A O 1
ATOM 1541 N N . ARG A 1 199 ? 8.191 -2.444 17.920 1.00 83.75 199 ARG A N 1
ATOM 1542 C CA . ARG A 1 199 ? 9.200 -3.479 18.190 1.00 83.75 199 ARG A CA 1
ATOM 1543 C C . ARG A 1 199 ? 8.806 -4.328 19.398 1.00 83.75 199 ARG A C 1
ATOM 1545 O O . ARG A 1 199 ? 7.944 -3.963 20.188 1.00 83.75 199 ARG A O 1
ATOM 1552 N N . ALA A 1 200 ? 9.434 -5.495 19.543 1.00 82.81 200 ALA A N 1
ATOM 1553 C CA . ALA A 1 200 ? 9.087 -6.455 20.597 1.00 82.81 200 ALA A CA 1
ATOM 1554 C C . ALA A 1 200 ? 9.346 -5.953 22.033 1.00 82.81 200 ALA A C 1
ATOM 1556 O O . ALA A 1 200 ? 8.753 -6.501 22.955 1.00 82.81 200 ALA A O 1
ATOM 1557 N N . GLY A 1 201 ? 10.190 -4.931 22.215 1.00 81.88 201 GLY A N 1
ATOM 1558 C CA . GLY A 1 201 ? 10.479 -4.312 23.515 1.00 81.88 201 GLY A CA 1
ATOM 1559 C C . GLY A 1 201 ? 9.833 -2.941 23.730 1.00 81.88 201 GLY A C 1
ATOM 1560 O O . GLY A 1 201 ? 10.106 -2.311 24.745 1.00 81.88 201 GLY A O 1
ATOM 1561 N N . ASP A 1 202 ? 9.012 -2.462 22.790 1.00 82.88 202 ASP A N 1
ATOM 1562 C CA . ASP A 1 202 ? 8.391 -1.144 22.918 1.00 82.88 202 ASP A CA 1
ATOM 1563 C C . ASP A 1 202 ? 7.218 -1.208 23.908 1.00 82.88 202 ASP A C 1
ATOM 1565 O O . ASP A 1 202 ? 6.322 -2.048 23.775 1.00 82.88 202 ASP A O 1
ATOM 1569 N N . VAL A 1 203 ? 7.191 -0.286 24.873 1.00 84.50 203 VAL A N 1
ATOM 1570 C CA . VAL A 1 203 ? 6.009 -0.060 25.715 1.00 84.50 203 VAL A CA 1
ATOM 1571 C C . VAL A 1 203 ? 5.072 0.873 24.960 1.00 84.50 203 VAL A C 1
ATOM 1573 O O . VAL A 1 203 ? 5.400 2.042 24.753 1.00 84.50 203 VAL A O 1
ATOM 1576 N N . VAL A 1 204 ? 3.921 0.349 24.533 1.00 86.12 204 VAL A N 1
ATOM 1577 C CA . VAL A 1 204 ? 2.948 1.093 23.728 1.00 86.12 204 VAL A CA 1
ATOM 1578 C C . VAL A 1 204 ? 1.952 1.784 24.643 1.00 86.12 204 VAL A C 1
ATOM 1580 O O . VAL A 1 204 ? 1.152 1.124 25.306 1.00 86.12 204 VAL A O 1
ATOM 1583 N N . LYS A 1 205 ? 1.983 3.115 24.647 1.00 85.75 205 LYS A N 1
ATOM 1584 C CA . LYS A 1 205 ? 1.007 3.943 25.356 1.00 85.75 205 LYS A CA 1
ATOM 1585 C C . LYS A 1 205 ? 0.285 4.846 24.375 1.00 85.75 205 LYS A C 1
ATOM 1587 O O . LYS A 1 205 ? 0.925 5.446 23.510 1.00 85.75 205 LYS A O 1
ATOM 1592 N N . VAL A 1 206 ? -1.031 4.940 24.513 1.00 83.69 206 VAL A N 1
ATOM 1593 C CA . VAL A 1 206 ? -1.870 5.817 23.690 1.00 83.69 206 VAL A CA 1
ATOM 1594 C C . VAL A 1 206 ? -2.569 6.809 24.592 1.00 83.69 206 VAL A C 1
ATOM 1596 O O . VAL A 1 206 ? -3.086 6.431 25.641 1.00 83.69 206 VAL A O 1
ATOM 1599 N N . ILE A 1 207 ? -2.571 8.071 24.180 1.00 82.50 207 ILE A N 1
ATOM 1600 C CA . ILE A 1 207 ? -3.342 9.115 24.847 1.00 82.50 207 ILE A CA 1
ATOM 1601 C C . ILE A 1 207 ? -4.654 9.292 24.090 1.00 82.50 207 ILE A C 1
ATOM 1603 O O . ILE A 1 207 ? -4.629 9.687 22.926 1.00 82.50 207 ILE A O 1
ATOM 1607 N N . PHE A 1 208 ? -5.766 8.977 24.750 1.00 79.69 208 PHE A N 1
ATOM 1608 C CA . PHE A 1 208 ? -7.119 9.294 24.306 1.00 79.69 208 PHE A CA 1
ATOM 1609 C C . PHE A 1 208 ? -7.562 10.562 25.039 1.00 79.69 208 PHE A C 1
ATOM 1611 O O . PHE A 1 208 ? -7.836 10.502 26.234 1.00 79.69 208 PHE A O 1
ATOM 1618 N N . ASP A 1 209 ? -7.565 11.695 24.335 1.00 77.50 209 ASP A N 1
ATOM 1619 C CA . ASP A 1 209 ? -7.815 13.030 24.902 1.00 77.50 209 ASP A CA 1
ATOM 1620 C C . ASP A 1 209 ? -6.841 13.365 26.055 1.00 77.50 209 ASP A C 1
ATOM 1622 O O . ASP A 1 209 ? -5.660 13.612 25.799 1.00 77.50 209 ASP A O 1
ATOM 1626 N N . GLU A 1 210 ? -7.276 13.276 27.316 1.00 77.44 210 GLU A N 1
ATOM 1627 C CA . GLU A 1 210 ? -6.429 13.468 28.507 1.00 77.44 210 GLU A CA 1
ATOM 1628 C C . GLU A 1 210 ? -5.989 12.148 29.175 1.00 77.44 210 GLU A C 1
ATOM 1630 O O . GLU A 1 210 ? -5.138 12.139 30.071 1.00 77.44 210 GLU A O 1
ATOM 1635 N N . TYR A 1 211 ? -6.529 11.005 28.743 1.00 81.75 211 TYR A N 1
ATOM 1636 C CA . TYR A 1 211 ? -6.294 9.709 29.376 1.00 81.75 211 TYR A CA 1
ATOM 1637 C C . TYR A 1 211 ? -5.206 8.906 28.668 1.00 81.75 211 TYR A C 1
ATOM 1639 O O . TYR A 1 211 ? -5.360 8.448 27.535 1.00 81.75 211 TYR A O 1
ATOM 1647 N N . GLN A 1 212 ? -4.113 8.643 29.380 1.00 85.75 212 GLN A N 1
ATOM 1648 C CA . GLN A 1 212 ? -3.076 7.726 28.919 1.00 85.75 212 GLN A CA 1
ATOM 1649 C C . GLN A 1 212 ? -3.432 6.282 29.286 1.00 85.75 212 GLN A C 1
ATOM 1651 O O . GLN A 1 212 ? -3.553 5.950 30.466 1.00 85.75 212 GLN A O 1
ATOM 1656 N N . VAL A 1 213 ? -3.521 5.406 28.286 1.00 88.31 213 VAL A N 1
ATOM 1657 C CA . VAL A 1 213 ? -3.762 3.972 28.482 1.00 88.31 213 VAL A CA 1
ATOM 1658 C C . VAL A 1 213 ? -2.591 3.134 27.985 1.00 88.31 213 VAL A C 1
ATOM 1660 O O . VAL A 1 213 ? -1.961 3.436 26.966 1.00 88.31 213 VAL A O 1
ATOM 1663 N N . ASP A 1 214 ? -2.313 2.056 28.712 1.00 89.88 214 ASP A N 1
ATOM 1664 C CA . ASP A 1 214 ? -1.337 1.053 28.302 1.00 89.88 214 ASP A CA 1
ATOM 1665 C C . ASP A 1 214 ? -1.979 0.080 27.306 1.00 89.88 214 ASP A C 1
ATOM 1667 O O . ASP A 1 214 ? -3.080 -0.436 27.522 1.00 89.88 214 ASP A O 1
ATOM 1671 N N . CYS A 1 215 ? -1.286 -0.174 26.199 1.00 89.44 215 CYS A N 1
ATOM 1672 C CA . CYS A 1 215 ? -1.775 -1.010 25.112 1.00 89.44 215 CYS A CA 1
ATOM 1673 C C . CYS A 1 215 ? -0.947 -2.282 24.965 1.00 89.44 215 CYS A C 1
ATOM 1675 O O . CYS A 1 215 ? 0.265 -2.307 25.182 1.00 89.44 215 CYS A O 1
ATOM 1677 N N . ILE A 1 216 ? -1.601 -3.345 24.507 1.00 91.19 216 ILE A N 1
ATOM 1678 C CA . ILE A 1 216 ? -0.957 -4.625 24.237 1.00 91.19 216 ILE A CA 1
ATOM 1679 C C . ILE A 1 216 ? -0.537 -4.657 22.771 1.00 91.19 216 ILE A C 1
ATOM 1681 O O . ILE A 1 216 ? -1.359 -4.525 21.862 1.00 91.19 216 ILE A O 1
ATOM 1685 N N . ARG A 1 217 ? 0.757 -4.865 22.522 1.00 89.69 217 ARG A N 1
ATOM 1686 C CA . ARG A 1 217 ? 1.274 -5.083 21.169 1.00 89.69 217 ARG A CA 1
ATOM 1687 C C . ARG A 1 217 ? 0.810 -6.445 20.654 1.00 89.69 217 ARG A C 1
ATOM 1689 O O . ARG A 1 217 ? 1.152 -7.470 21.236 1.00 89.69 217 ARG A O 1
ATOM 1696 N N . LEU A 1 218 ? 0.094 -6.461 19.531 1.00 87.50 218 LEU A N 1
ATOM 1697 C CA . LEU A 1 218 ? -0.301 -7.704 18.862 1.00 87.50 218 LEU A CA 1
ATOM 1698 C C . LEU A 1 218 ? 0.755 -8.132 17.838 1.00 87.50 218 LEU A C 1
ATOM 1700 O O . LEU A 1 218 ? 1.164 -9.288 17.798 1.00 87.50 218 LEU A O 1
ATOM 1704 N N . ASN A 1 219 ? 1.221 -7.194 17.014 1.00 83.38 219 ASN A N 1
ATOM 1705 C CA . ASN A 1 219 ? 2.277 -7.425 16.031 1.00 83.38 219 ASN A CA 1
ATOM 1706 C C . ASN A 1 219 ? 3.083 -6.133 15.789 1.00 83.38 219 ASN A C 1
ATOM 1708 O O . ASN A 1 219 ? 2.930 -5.152 16.513 1.00 83.38 219 ASN A O 1
ATOM 1712 N N . MET A 1 220 ? 3.961 -6.124 14.779 1.00 82.69 220 MET A N 1
ATOM 1713 C CA . MET A 1 220 ? 4.780 -4.946 14.451 1.00 82.69 220 MET A CA 1
ATOM 1714 C C . MET A 1 220 ? 3.967 -3.729 13.985 1.00 82.69 220 MET A C 1
ATOM 1716 O O . MET A 1 220 ? 4.442 -2.601 14.047 1.00 82.69 220 MET A O 1
ATOM 1720 N N . HIS A 1 221 ? 2.741 -3.947 13.526 1.00 81.75 221 HIS A N 1
ATOM 1721 C CA . HIS A 1 221 ? 1.912 -2.940 12.874 1.00 81.75 221 HIS A CA 1
ATOM 1722 C C . HIS A 1 221 ? 0.669 -2.565 13.687 1.00 81.75 221 HIS A C 1
ATOM 1724 O O . HIS A 1 221 ? -0.058 -1.656 13.300 1.00 81.75 221 HIS A O 1
ATOM 1730 N N . ARG A 1 222 ? 0.378 -3.280 14.776 1.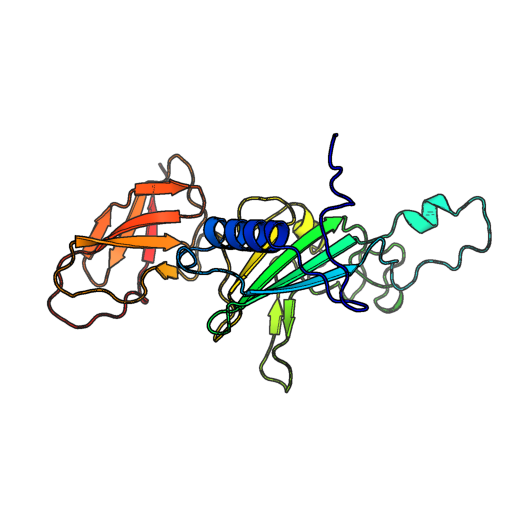00 85.94 222 ARG A N 1
ATOM 1731 C CA . ARG A 1 222 ? -0.899 -3.217 15.483 1.00 85.94 222 ARG A CA 1
ATOM 1732 C C . ARG A 1 222 ? -0.695 -3.414 16.976 1.00 85.94 222 ARG A C 1
ATOM 1734 O O . ARG A 1 222 ? -0.151 -4.432 17.414 1.00 85.94 222 ARG A O 1
ATOM 1741 N N . ALA A 1 223 ? -1.234 -2.481 17.744 1.00 89.00 223 ALA A N 1
ATOM 1742 C CA . ALA A 1 223 ? -1.503 -2.659 19.161 1.00 89.00 223 ALA A CA 1
ATOM 1743 C C . ALA A 1 223 ? -3.008 -2.589 19.420 1.00 89.00 223 ALA A C 1
ATOM 1745 O O . ALA A 1 223 ? -3.777 -2.098 18.591 1.00 89.00 223 ALA A O 1
ATOM 1746 N N . GLN A 1 224 ? -3.421 -3.121 20.560 1.00 91.19 224 GLN A N 1
ATOM 1747 C CA . GLN A 1 224 ? -4.793 -3.100 21.031 1.00 91.19 224 GLN A CA 1
ATOM 1748 C C . GLN A 1 224 ? -4.838 -2.414 22.392 1.00 91.19 224 GLN A C 1
ATOM 1750 O O . GLN A 1 224 ? -4.112 -2.790 23.311 1.00 91.19 224 GLN A O 1
ATOM 1755 N N . CYS A 1 225 ? -5.694 -1.409 22.502 1.00 90.31 225 CYS A N 1
ATOM 1756 C CA . CYS A 1 225 ? -5.924 -0.629 23.708 1.00 90.31 225 CYS A CA 1
ATOM 1757 C C . CYS A 1 225 ? -7.378 -0.809 24.151 1.00 90.31 225 CYS A C 1
ATOM 1759 O O . CYS A 1 225 ? -8.241 -1.154 23.337 1.00 90.31 225 CYS A O 1
ATOM 1761 N N . VAL A 1 226 ? -7.660 -0.546 25.422 1.00 89.94 226 VAL A N 1
ATOM 1762 C CA . VAL A 1 226 ? -9.034 -0.434 25.919 1.00 89.94 226 VAL A CA 1
ATOM 1763 C C . VAL A 1 226 ? -9.370 1.045 26.015 1.00 89.94 226 VAL A C 1
ATOM 1765 O O . VAL A 1 226 ? -8.632 1.798 26.647 1.00 89.94 226 VAL A O 1
ATOM 1768 N N . LEU A 1 227 ? -10.459 1.456 25.369 1.00 85.69 227 LEU A N 1
ATOM 1769 C CA . LEU A 1 227 ? -10.920 2.838 25.434 1.00 85.69 227 LEU A CA 1
ATOM 1770 C C . LEU A 1 227 ? -11.393 3.158 26.866 1.00 85.69 227 LEU A C 1
ATOM 1772 O O . LEU A 1 227 ? -12.205 2.390 27.400 1.00 85.69 227 LEU A O 1
ATOM 1776 N N . PRO A 1 228 ? -10.913 4.244 27.497 1.00 84.88 228 PRO A N 1
ATOM 1777 C CA . PRO A 1 228 ? -11.397 4.658 28.809 1.00 84.88 228 PRO A CA 1
ATOM 1778 C C . PRO A 1 228 ? -12.849 5.154 28.731 1.00 84.88 228 PRO A C 1
ATOM 1780 O O . PRO A 1 228 ? -13.371 5.438 27.653 1.00 84.88 228 PRO A O 1
ATOM 1783 N N . MET A 1 229 ? -13.521 5.211 29.881 1.00 81.12 229 MET A N 1
ATOM 1784 C CA . MET A 1 229 ? -14.837 5.843 29.986 1.00 81.12 229 MET A CA 1
ATOM 1785 C C . MET A 1 229 ? -14.663 7.361 29.939 1.00 81.12 229 MET A C 1
ATOM 1787 O O . MET A 1 229 ? -13.840 7.901 30.674 1.00 81.12 229 MET A O 1
ATOM 1791 N N . GLU A 1 230 ? -15.462 8.038 29.122 1.00 68.25 230 GLU A N 1
ATOM 1792 C CA . GLU A 1 230 ? -15.379 9.483 28.926 1.00 68.25 230 GLU A CA 1
ATOM 1793 C C . GLU A 1 230 ? -16.783 10.105 28.828 1.00 68.25 230 GLU A C 1
ATOM 1795 O O . GLU A 1 230 ? -17.748 9.440 28.469 1.00 68.25 230 GLU A O 1
ATOM 1800 N N . GLY A 1 231 ? -16.946 11.370 29.225 1.00 55.91 231 GLY A N 1
ATOM 1801 C CA . GLY A 1 231 ? -18.263 12.017 29.354 1.00 55.91 231 GLY A CA 1
ATOM 1802 C C . GLY A 1 231 ? -18.765 12.769 28.114 1.00 55.91 231 GLY A C 1
ATOM 1803 O O . GLY A 1 231 ? -19.955 13.069 28.041 1.00 55.91 231 GLY A O 1
ATOM 1804 N N . ASN A 1 232 ? -17.895 13.068 27.142 1.00 56.88 232 ASN A N 1
ATOM 1805 C CA . ASN A 1 232 ? -18.183 13.933 25.988 1.00 56.88 232 ASN A CA 1
ATOM 1806 C C . ASN A 1 232 ? -17.900 13.240 24.654 1.00 56.88 232 ASN A C 1
ATOM 1808 O O . ASN A 1 232 ? -16.877 12.594 24.528 1.00 56.88 232 ASN A O 1
ATOM 1812 N N . HIS A 1 233 ? -18.736 13.444 23.628 1.00 54.91 233 HIS A N 1
ATOM 1813 C CA . HIS A 1 233 ? -18.505 12.910 22.276 1.00 54.91 233 HIS A CA 1
ATOM 1814 C C . HIS A 1 233 ? -17.099 13.245 21.735 1.00 54.91 233 HIS A C 1
ATOM 1816 O O . HIS A 1 233 ? -16.883 14.344 21.228 1.00 54.91 233 HIS A O 1
ATOM 1822 N N . THR A 1 234 ? -16.173 12.284 21.764 1.00 53.03 234 THR A N 1
ATOM 1823 C CA . THR A 1 234 ? -14.830 12.429 21.187 1.00 53.03 234 THR A CA 1
ATOM 1824 C C . THR A 1 234 ? -14.670 11.546 19.949 1.00 53.03 234 THR A C 1
ATOM 1826 O O . THR A 1 234 ? -15.017 10.362 19.910 1.00 53.03 234 THR A O 1
ATOM 1829 N N . ARG A 1 235 ? -14.171 12.151 18.866 1.00 55.62 235 ARG A N 1
ATOM 1830 C CA . ARG A 1 235 ? -13.686 11.421 17.690 1.00 55.62 235 ARG A CA 1
ATOM 1831 C C . ARG A 1 235 ? -12.302 10.881 18.061 1.00 55.62 235 ARG A C 1
ATOM 1833 O O . ARG A 1 235 ? -11.447 11.661 18.461 1.00 55.62 235 ARG A O 1
ATOM 1840 N N . ILE A 1 236 ? -12.053 9.581 17.880 1.00 58.47 236 ILE A N 1
ATOM 1841 C CA . ILE A 1 236 ? -10.819 8.887 18.324 1.00 58.47 236 ILE A CA 1
ATOM 1842 C C . ILE A 1 236 ? -9.590 9.262 17.446 1.00 58.47 2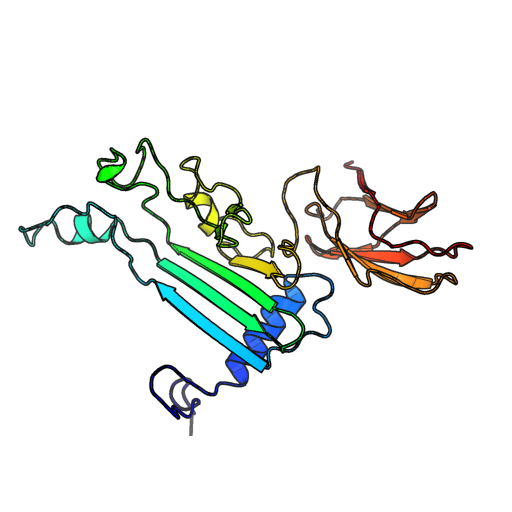36 ILE A C 1
ATOM 1844 O O . ILE A 1 236 ? -8.621 8.515 17.318 1.00 58.47 236 ILE A O 1
ATOM 1848 N N . SER A 1 237 ? -9.647 10.383 16.720 1.00 49.28 237 SER A N 1
ATOM 1849 C CA . SER A 1 237 ? -8.718 10.727 15.637 1.00 49.28 237 SER A CA 1
ATOM 1850 C C . SER A 1 237 ? -7.584 11.674 16.036 1.00 49.28 237 SER A C 1
ATOM 1852 O O . SER A 1 237 ? -6.709 11.913 15.210 1.00 49.28 237 SER A O 1
ATOM 1854 N N . GLU A 1 238 ? -7.567 12.212 17.259 1.00 49.88 238 GLU A N 1
ATOM 1855 C CA . GLU A 1 238 ? -6.578 13.214 17.704 1.00 49.88 238 GLU A CA 1
ATOM 1856 C C . GLU A 1 238 ? -5.707 12.686 18.844 1.00 49.88 238 GLU A C 1
ATOM 1858 O O . GLU A 1 238 ? -5.747 13.170 19.972 1.00 49.88 238 GLU A O 1
ATOM 1863 N N . HIS A 1 239 ? -4.962 11.616 18.583 1.00 61.06 239 HIS A N 1
ATOM 1864 C CA . HIS A 1 239 ? -4.291 10.854 19.635 1.00 61.06 239 HIS A CA 1
ATOM 1865 C C . HIS A 1 239 ? -2.837 10.544 19.262 1.00 61.06 239 HIS A C 1
ATOM 1867 O O . HIS A 1 239 ? -2.503 10.347 18.091 1.00 61.06 239 HIS A O 1
ATOM 1873 N N . PHE A 1 240 ? -1.966 10.478 20.271 1.00 53.31 240 PHE A N 1
ATOM 1874 C CA . PHE A 1 240 ? -0.527 10.251 20.109 1.00 53.31 240 PHE A CA 1
ATOM 1875 C C . PHE A 1 240 ? -0.128 8.877 20.664 1.00 53.31 240 PHE A C 1
ATOM 1877 O O . PHE A 1 240 ? -0.565 8.489 21.749 1.00 53.31 240 PHE A O 1
ATOM 1884 N N . ILE A 1 241 ? 0.728 8.153 19.931 1.00 55.78 241 ILE A N 1
ATOM 1885 C CA . ILE A 1 241 ? 1.408 6.949 20.433 1.00 55.78 241 ILE A CA 1
ATOM 1886 C C . ILE A 1 241 ? 2.762 7.366 20.985 1.00 55.78 241 ILE A C 1
ATOM 1888 O O . ILE A 1 241 ? 3.605 7.879 20.249 1.00 55.78 241 ILE A O 1
ATOM 1892 N N . PHE A 1 242 ? 3.001 7.052 22.253 1.00 52.72 242 PHE A N 1
ATOM 1893 C CA . PHE A 1 242 ? 4.335 7.082 22.830 1.00 52.72 242 PHE A CA 1
ATOM 1894 C C . PHE A 1 242 ? 4.869 5.654 22.895 1.00 52.72 242 PHE A C 1
ATOM 1896 O O . PHE A 1 242 ? 4.335 4.811 23.615 1.00 52.72 242 PHE A O 1
ATOM 1903 N N . CYS A 1 243 ? 5.939 5.392 22.144 1.00 54.09 243 CYS A N 1
ATOM 1904 C CA . CYS A 1 243 ? 6.761 4.200 22.327 1.00 54.09 243 CYS A CA 1
ATOM 1905 C C . CYS A 1 243 ? 7.990 4.595 23.139 1.00 54.09 243 CYS A C 1
ATOM 1907 O O . CYS A 1 243 ? 8.920 5.199 22.597 1.00 54.09 243 CYS A O 1
ATOM 1909 N N . ASN A 1 244 ? 7.996 4.269 24.432 1.00 50.25 244 ASN A N 1
ATOM 1910 C CA . ASN A 1 244 ? 9.183 4.481 25.251 1.00 50.25 244 ASN A CA 1
ATOM 1911 C C . ASN A 1 244 ? 10.169 3.339 24.984 1.00 50.25 244 ASN A C 1
ATOM 1913 O O . ASN A 1 244 ? 9.817 2.165 25.127 1.00 50.25 244 ASN A O 1
ATOM 1917 N N . ARG A 1 245 ? 11.378 3.689 24.539 1.00 53.41 245 ARG A N 1
ATOM 1918 C CA . ARG A 1 245 ? 12.455 2.733 24.267 1.00 53.41 245 ARG A CA 1
ATOM 1919 C C . ARG A 1 245 ? 13.330 2.651 25.512 1.00 53.41 245 ARG A C 1
ATOM 1921 O O . ARG A 1 245 ? 13.899 3.668 25.902 1.00 53.41 245 ARG A O 1
ATOM 1928 N N . HIS A 1 246 ? 13.405 1.473 26.121 1.00 41.12 246 HIS A N 1
ATOM 1929 C CA . HIS A 1 246 ? 14.429 1.165 27.118 1.00 41.12 246 HIS A CA 1
ATOM 1930 C C . HIS A 1 246 ? 15.732 0.747 26.437 1.00 41.12 246 HIS A C 1
ATOM 1932 O O . HIS A 1 246 ? 15.655 0.090 25.371 1.00 41.12 246 HIS A O 1
#

Secondary structure (DSSP, 8-state):
----GGGS-EEEETTEEE-HHHHHHHHHHHHHHSTT-TT---SEEEEEEEEEEE-TT------GGGHHHHHTSEEEEEEEEEE-SS-EEEEEEEEE----S-TTTT-SSSSS-SS----EEE-STTS-EEEPTTTTTT-GGGGGT--SSSSTTEEEEE-SSS-EE-S-BS-SS---EEESSS--TT---EEEEESB---TT-EEEEEETTEEEEEEE-SSS-EEEEPPP-SS---TTS-EEEEE--

Radius of gyration: 21.77 Å; chains: 1; bounding box: 45×56×63 Å

Sequence (246 aa):
MFRTSRDRYHKQRWGRVEDPYLLDNITMSIREGIIGAHGFRADYAVIVTWERMAYGGAPKITQVNRYEEAKRWTNTYQVVLATDEIRSYVIMNYAHINWTSSNTAGALQGRGGLQSAMAGFNGGNGTGWTALPYSGEGRVLKLQEFSNVGIPGRWVYRVDEQIISGGCSNESIGFMTTAPIAASMIGGVYVNVSGPCLRAGDVVKVIFDEYQVDCIRLNMHRAQCVLPMEGNHTRISEHFIFCNRH

pLDDT: mean 80.57, std 14.05, range [34.28, 97.31]

InterPro domains:
  IPR003886 NIDO domain [PF06119] (16-161)
  IPR003886 NIDO domain [PS51220] (1-162)
  IPR003886 NIDO domain [SM00539] (1-164)
  IP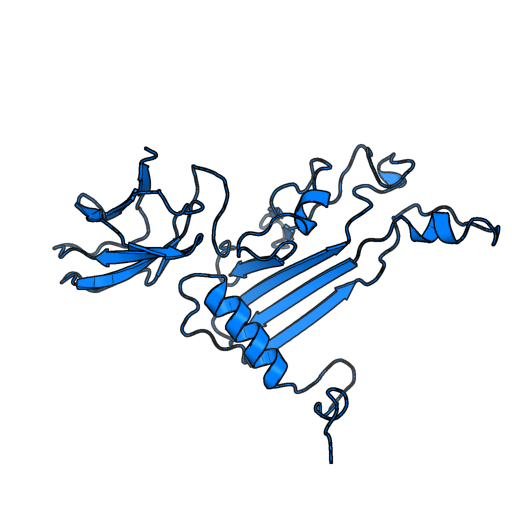R014756 Immunoglobulin E-set [SSF81296] (179-229)
  IPR051495 Epithelial Barrier and Cell Signaling Protein [PTHR13802] (22-168)

Foldseek 3Di:
DDDDPVNQWDCPDVQDIDDQPVQVVVLVLQCLFAPQSVVPGFPDKHKDKDPFAFAQAQPPPPDPVCVVVSSQQGWIKMWMWTDPPQWIKIKIATQAHDAFDHVVQVDPRRADGVWGAWAWDDPPPPPDIDTDPLGGVRRCRQCQQDEQSPDRRIWMFIDDPDTHTTFEDCDPDWFKDKPPQFDDLQWQDKIKIFYHFDDPQWFKWKDQPNDIWTWADPHRRIIITTGHRHDDGDGSRPMDIDTDDD

Organism: NCBI:txid310955